Protein AF-A0A6J4X145-F1 (afdb_monomer)

Solvent-accessible surface area (backbone atoms only — not comparable to full-atom values): 12856 Å² total; per-residue (Å²): 110,82,74,84,89,76,76,63,52,72,91,63,87,56,79,81,61,55,95,67,50,43,76,52,66,43,73,45,78,55,91,96,42,35,30,58,80,44,67,55,96,59,78,40,53,57,88,53,49,62,60,58,50,51,52,46,51,57,55,48,75,81,31,100,66,63,49,73,65,55,53,59,79,38,44,67,59,57,50,47,52,53,49,56,52,47,53,64,71,68,49,76,82,80,74,54,48,100,86,66,43,71,72,71,90,47,72,71,63,58,40,57,73,33,68,44,74,44,99,86,68,49,75,42,48,44,64,64,55,67,73,62,67,78,76,77,84,84,86,84,82,91,79,92,82,90,83,90,84,88,86,83,89,88,87,78,90,82,88,83,85,88,83,88,84,85,87,80,90,80,91,74,92,77,83,87,84,85,83,85,88,85,85,83,135

pLDDT: mean 70.2, std 23.25, range [26.98, 97.56]

Foldseek 3Di:
DPDDDDDEDEDCPCVPPDPQWDWDFDWDDDPPHIYGPTTDPDTQHNVCVVLVVVVVVVLCVVPVDDDPVSCVVCVVVVVVSVVVSVCVVPDDDQDAPPVRHSDPVDVVVVQQPDWDQDPVRDTDRSVVVVVVVPPPPPDDDDDDDDDDDDDDDDDDDDDDDDDDDDDDDDDDDDDDPPPDDDDDD

Sequence (185 aa):
MRGTVCNVVENKGSENAQQGDILFGRVAQIDSLAMLIGCGTIRIPPKMKPEVIRFREWLLESYDSINSDTLYDYDLEIRQLYFDIYYILIRPPELRNTDGDPHFSSPEIFDMFRVYETEDGFLIPGSALDNLNDQWDEKDTQSVSSSQSAVPKPQRLSGNRAKKPSRDSRKKDVDDRQLKLFDDE

Structure (mmCIF, N/CA/C/O backbone):
data_AF-A0A6J4X145-F1
#
_entry.id   AF-A0A6J4X145-F1
#
loop_
_atom_site.group_PDB
_atom_site.id
_atom_site.type_symbol
_atom_site.label_atom_id
_atom_site.label_alt_id
_atom_site.label_comp_id
_atom_site.label_asym_id
_atom_site.label_entity_id
_atom_site.label_seq_id
_atom_site.pdbx_PDB_ins_code
_atom_site.Cartn_x
_atom_site.Cartn_y
_atom_site.Cartn_z
_atom_site.occupancy
_atom_site.B_iso_or_equiv
_atom_site.auth_seq_id
_atom_site.auth_comp_id
_atom_site.auth_asym_id
_atom_site.auth_atom_id
_atom_site.pdbx_PDB_model_num
ATOM 1 N N . MET A 1 1 ? -3.647 8.036 10.293 1.00 50.69 1 MET A N 1
ATOM 2 C CA . MET A 1 1 ? -3.673 6.687 10.878 1.00 50.69 1 MET A CA 1
ATOM 3 C C . MET A 1 1 ? -2.893 6.664 12.180 1.00 50.69 1 MET A C 1
ATOM 5 O O . MET A 1 1 ? -1.666 6.656 12.154 1.00 50.69 1 MET A O 1
ATOM 9 N N . ARG A 1 2 ? -3.580 6.670 13.324 1.00 57.38 2 ARG A N 1
ATOM 10 C CA . ARG A 1 2 ? -3.026 6.015 14.513 1.00 57.38 2 ARG A CA 1
ATOM 11 C C . ARG A 1 2 ? -3.510 4.573 14.426 1.00 57.38 2 ARG A C 1
ATOM 13 O O . ARG A 1 2 ? -4.662 4.302 14.726 1.00 57.38 2 ARG A O 1
ATOM 20 N N . GLY A 1 3 ? -2.679 3.704 13.856 1.00 71.50 3 GLY A N 1
ATOM 21 C CA . GLY A 1 3 ? -2.954 2.270 13.861 1.00 71.50 3 GLY A CA 1
ATOM 22 C C . GLY A 1 3 ? -2.757 1.705 15.265 1.00 71.50 3 GLY A C 1
ATOM 23 O O . GLY A 1 3 ? -2.045 2.294 16.082 1.00 71.50 3 GLY A O 1
ATOM 24 N N . THR A 1 4 ? -3.371 0.563 15.540 1.00 82.38 4 THR A N 1
ATOM 25 C CA . THR A 1 4 ? -3.109 -0.196 16.764 1.00 82.38 4 THR A CA 1
ATOM 26 C C . THR A 1 4 ? -1.858 -1.042 16.562 1.00 82.38 4 THR A C 1
ATOM 28 O O . THR A 1 4 ? -1.716 -1.710 15.539 1.00 82.38 4 THR A O 1
ATOM 31 N N . VAL A 1 5 ? -0.943 -1.028 17.532 1.00 87.50 5 VAL A N 1
ATOM 32 C CA . VAL A 1 5 ? 0.203 -1.945 17.531 1.00 87.50 5 VAL A CA 1
ATOM 33 C C . VAL A 1 5 ? -0.268 -3.279 18.097 1.00 87.50 5 VAL A C 1
ATOM 35 O O . VAL A 1 5 ? -0.739 -3.332 19.231 1.00 87.50 5 VAL A O 1
ATOM 38 N N . CYS A 1 6 ? -0.157 -4.348 17.314 1.00 88.00 6 CYS A N 1
ATOM 39 C CA . CYS A 1 6 ? -0.472 -5.701 17.762 1.00 88.00 6 CYS A CA 1
ATOM 40 C C . CYS A 1 6 ? 0.511 -6.713 17.165 1.00 88.00 6 CYS A C 1
ATOM 42 O O . CYS A 1 6 ? 1.063 -6.493 16.087 1.00 88.00 6 CYS A O 1
ATOM 44 N N . ASN A 1 7 ? 0.727 -7.814 17.885 1.00 89.69 7 ASN A N 1
ATOM 45 C CA . ASN A 1 7 ? 1.478 -8.957 17.379 1.00 89.69 7 ASN A CA 1
ATOM 46 C C . ASN A 1 7 ? 0.513 -9.879 16.651 1.00 89.69 7 ASN A C 1
ATOM 48 O O . ASN A 1 7 ? -0.485 -10.304 17.233 1.00 89.69 7 ASN A O 1
ATOM 52 N N . VAL A 1 8 ? 0.823 -10.178 15.396 1.00 88.44 8 VAL A N 1
ATOM 53 C CA . VAL A 1 8 ? -0.035 -10.978 14.532 1.00 88.44 8 VAL A CA 1
ATOM 54 C C . VAL A 1 8 ? 0.615 -12.334 14.301 1.00 88.44 8 VAL A C 1
ATOM 56 O O . VAL A 1 8 ? 1.793 -12.409 13.959 1.00 88.44 8 VAL A O 1
ATOM 59 N N . VAL A 1 9 ? -0.156 -13.400 14.497 1.00 86.69 9 VAL A N 1
ATOM 60 C CA . VAL A 1 9 ? 0.236 -14.758 14.127 1.00 86.69 9 VAL A CA 1
ATOM 61 C C . VAL A 1 9 ? -0.078 -14.969 12.653 1.00 86.69 9 VAL A C 1
ATOM 63 O O . VAL A 1 9 ? -1.172 -14.666 12.171 1.00 86.69 9 VAL A O 1
ATOM 66 N N . GLU A 1 10 ? 0.901 -15.495 11.937 1.00 82.94 10 GLU A N 1
ATOM 67 C CA . GLU A 1 10 ? 0.825 -15.779 10.513 1.00 82.94 10 GLU A CA 1
ATOM 68 C C . GLU A 1 10 ? 1.647 -17.056 10.236 1.00 82.94 10 GLU A C 1
ATOM 70 O O . GLU A 1 10 ? 2.452 -17.454 11.079 1.00 82.94 10 GLU A O 1
ATOM 75 N N . ASN A 1 11 ? 1.396 -17.748 9.121 1.00 76.88 11 ASN A N 1
ATOM 76 C CA . ASN A 1 11 ? 2.033 -19.042 8.834 1.00 76.88 11 ASN A CA 1
ATOM 77 C C . ASN A 1 11 ? 3.161 -18.943 7.793 1.00 76.88 11 ASN A C 1
ATOM 79 O O . ASN A 1 11 ? 4.252 -19.442 8.036 1.00 76.88 11 ASN A O 1
ATOM 83 N N . LYS A 1 12 ? 2.890 -18.337 6.628 1.00 76.62 12 LYS A N 1
ATOM 84 C CA . LYS A 1 12 ? 3.820 -18.311 5.477 1.00 76.62 12 LYS A CA 1
ATOM 85 C C . LYS A 1 12 ? 3.907 -16.977 4.732 1.00 76.62 12 LYS A C 1
ATOM 87 O O . LYS A 1 12 ? 4.815 -16.771 3.932 1.00 76.62 12 LYS A O 1
ATOM 92 N N . GLY A 1 13 ? 2.959 -16.072 4.938 1.00 67.12 13 GLY A N 1
ATOM 93 C CA . GLY A 1 13 ? 2.887 -14.772 4.272 1.00 67.12 13 GLY A CA 1
ATOM 94 C C . GLY A 1 13 ? 4.054 -13.832 4.596 1.00 67.12 13 GLY A C 1
ATOM 95 O O . GLY A 1 13 ? 4.307 -12.901 3.836 1.00 67.12 13 GLY A O 1
ATOM 96 N N . SER A 1 14 ? 4.796 -14.086 5.674 1.00 73.44 14 SER A N 1
ATOM 97 C CA . SER A 1 14 ? 5.967 -13.325 6.115 1.00 73.44 14 SER A CA 1
ATOM 98 C C . SER A 1 14 ? 7.299 -14.014 5.832 1.00 73.44 14 SER A C 1
ATOM 100 O O . SER A 1 14 ? 8.327 -13.373 6.025 1.00 73.44 14 SER A O 1
ATOM 102 N N . GLU A 1 15 ? 7.321 -15.247 5.297 1.00 82.25 15 GLU A N 1
ATOM 103 C CA . GLU A 1 15 ? 8.570 -15.979 4.989 1.00 82.25 15 GLU A CA 1
ATOM 104 C C . GLU A 1 15 ? 9.546 -15.141 4.149 1.00 82.25 15 GLU A C 1
ATOM 106 O O . GLU A 1 15 ? 10.761 -15.242 4.292 1.00 82.25 15 GLU A O 1
ATOM 111 N N . ASN A 1 16 ? 9.002 -14.283 3.284 1.00 83.69 16 ASN A N 1
ATOM 112 C CA . ASN A 1 16 ? 9.774 -13.406 2.417 1.00 83.69 16 ASN A CA 1
ATOM 113 C C . ASN A 1 16 ? 9.713 -11.924 2.838 1.00 83.69 16 ASN A C 1
ATOM 115 O O . ASN A 1 16 ? 10.327 -11.085 2.184 1.00 83.69 16 ASN A O 1
ATOM 119 N N . ALA A 1 17 ? 8.963 -11.555 3.877 1.00 87.31 17 ALA A N 1
ATOM 120 C CA . ALA A 1 17 ? 8.863 -10.163 4.310 1.00 87.31 17 ALA A CA 1
ATOM 121 C C . ALA A 1 17 ? 10.139 -9.734 5.046 1.00 87.31 17 ALA A C 1
ATOM 123 O O . ALA A 1 17 ? 10.641 -10.444 5.917 1.00 87.31 17 ALA A O 1
ATOM 124 N N . GLN A 1 18 ? 10.660 -8.558 4.709 1.00 90.50 18 GLN A N 1
ATOM 125 C CA . GLN A 1 18 ? 11.799 -7.965 5.399 1.00 90.50 18 GLN A CA 1
ATOM 126 C C . GLN A 1 18 ? 11.365 -6.832 6.320 1.00 90.50 18 GLN A C 1
ATOM 128 O O . GLN A 1 18 ? 10.279 -6.258 6.208 1.00 90.50 18 GLN A O 1
ATOM 133 N N . GLN A 1 19 ? 12.243 -6.486 7.259 1.00 90.56 19 GLN A N 1
ATOM 134 C CA . GLN A 1 19 ? 12.008 -5.350 8.133 1.00 90.56 19 GLN A CA 1
ATOM 135 C C . GLN A 1 19 ? 11.811 -4.071 7.306 1.00 90.56 19 GLN A C 1
ATOM 137 O O . GLN A 1 19 ? 12.662 -3.690 6.506 1.00 90.56 19 GLN A O 1
ATOM 142 N N . GLY A 1 20 ? 10.697 -3.383 7.555 1.00 91.12 20 GLY A N 1
ATOM 143 C CA . GLY A 1 20 ? 10.337 -2.144 6.868 1.00 91.12 20 GLY A CA 1
ATOM 144 C C . GLY A 1 20 ? 9.439 -2.335 5.646 1.00 91.12 20 GLY A C 1
ATOM 145 O O . GLY A 1 20 ? 8.903 -1.334 5.166 1.00 91.12 20 GLY A O 1
ATOM 146 N N . ASP A 1 21 ? 9.238 -3.571 5.182 1.00 92.94 21 ASP A N 1
ATOM 147 C CA . ASP A 1 21 ? 8.215 -3.863 4.182 1.00 92.94 21 ASP A CA 1
ATOM 148 C C . ASP A 1 21 ? 6.826 -3.515 4.727 1.00 92.94 21 ASP A C 1
ATOM 150 O O . ASP A 1 21 ? 6.530 -3.637 5.920 1.00 92.94 21 ASP A O 1
ATOM 154 N N . ILE A 1 22 ? 5.961 -3.077 3.821 1.00 93.25 22 ILE A N 1
ATOM 155 C CA . ILE A 1 22 ? 4.560 -2.790 4.090 1.00 93.25 22 ILE A CA 1
ATOM 156 C C . ILE A 1 22 ? 3.738 -3.915 3.459 1.00 93.25 22 ILE A C 1
ATOM 158 O O . ILE A 1 22 ? 3.929 -4.277 2.297 1.00 93.25 22 ILE A O 1
ATOM 162 N N . LEU A 1 23 ? 2.807 -4.464 4.233 1.00 92.25 23 LEU A N 1
ATOM 163 C CA . LEU A 1 23 ? 1.859 -5.467 3.765 1.00 92.25 23 LEU A CA 1
ATOM 164 C C . LEU A 1 23 ? 0.467 -4.848 3.712 1.00 92.25 23 LEU A C 1
ATOM 166 O O . LEU A 1 23 ? 0.028 -4.196 4.660 1.00 92.25 23 LEU A O 1
ATOM 170 N N . PHE A 1 24 ? -0.228 -5.070 2.603 1.00 92.69 24 PHE A N 1
ATOM 171 C CA . PHE A 1 24 ? -1.649 -4.780 2.495 1.00 92.69 24 PHE A CA 1
ATOM 172 C C . PHE A 1 24 ? -2.417 -6.054 2.830 1.00 92.69 24 PHE A C 1
ATOM 174 O O . PHE A 1 24 ? -2.184 -7.083 2.205 1.00 92.69 24 PHE A O 1
ATOM 181 N N . GLY A 1 25 ? -3.301 -6.031 3.822 1.00 90.94 25 GLY A N 1
ATOM 182 C CA . GLY A 1 25 ? -3.956 -7.253 4.271 1.00 90.94 2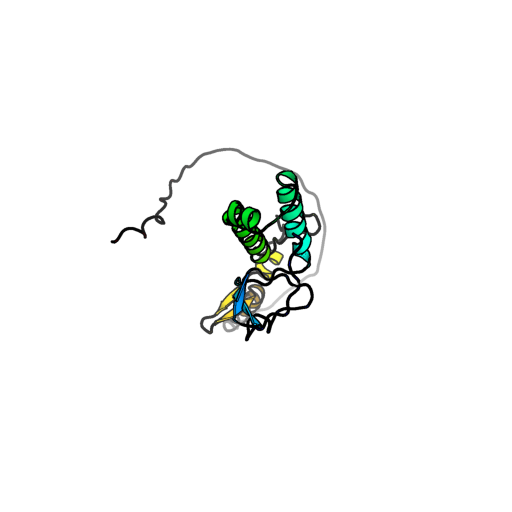5 GLY A CA 1
ATOM 183 C C . GLY A 1 25 ? -4.991 -7.029 5.359 1.00 90.94 25 GLY A C 1
ATOM 184 O O . GLY A 1 25 ? -5.196 -5.914 5.836 1.00 90.94 25 GLY A O 1
ATOM 185 N N . ARG A 1 26 ? -5.647 -8.121 5.753 1.00 89.56 26 ARG A N 1
ATOM 186 C CA . ARG A 1 26 ? -6.683 -8.143 6.781 1.00 89.56 26 ARG A CA 1
ATOM 187 C C . ARG A 1 26 ? -6.177 -8.854 8.025 1.00 89.56 26 ARG A C 1
ATOM 189 O O . ARG A 1 26 ? -5.920 -10.057 7.998 1.00 89.56 26 ARG A O 1
ATOM 196 N N . VAL A 1 27 ? -6.125 -8.109 9.122 1.00 90.25 27 VAL A N 1
ATOM 197 C CA . VAL A 1 27 ? -5.915 -8.650 10.466 1.00 90.25 27 VAL A CA 1
ATOM 198 C C . VAL A 1 27 ? -7.276 -8.865 11.121 1.00 90.25 27 VAL A C 1
ATOM 200 O O . VAL A 1 27 ? -8.144 -7.995 11.050 1.00 90.25 27 VAL A O 1
ATOM 203 N N . ALA A 1 28 ? -7.476 -10.019 11.747 1.00 90.25 28 ALA A N 1
ATOM 204 C CA . ALA A 1 28 ? -8.655 -10.303 12.553 1.00 90.25 28 ALA A CA 1
ATOM 205 C C . ALA A 1 28 ? -8.245 -10.786 13.942 1.00 90.25 28 ALA A C 1
ATOM 207 O O . ALA A 1 28 ? -7.241 -11.478 14.095 1.00 90.25 28 ALA A O 1
ATOM 208 N N . GLN A 1 29 ? -9.046 -10.435 14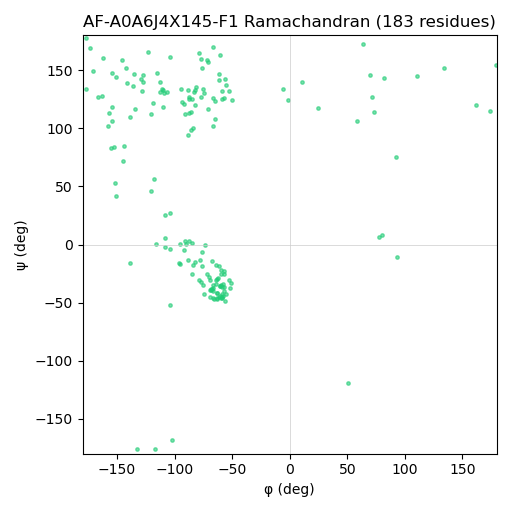.940 1.00 90.06 29 GLN A N 1
ATOM 209 C CA . GLN A 1 29 ? -8.878 -10.909 16.306 1.00 90.06 29 GLN A CA 1
ATOM 210 C C . GLN A 1 29 ? -9.716 -12.180 16.497 1.00 90.06 29 GLN A C 1
ATOM 212 O O . GLN A 1 29 ? -10.931 -12.143 16.303 1.00 90.06 29 GLN A O 1
ATOM 217 N N . ILE A 1 30 ? -9.074 -13.289 16.863 1.00 88.62 30 ILE A N 1
ATOM 218 C CA . ILE A 1 30 ? -9.713 -14.559 17.224 1.00 88.62 30 ILE A CA 1
ATOM 219 C C . ILE A 1 30 ? -9.284 -14.875 18.658 1.00 88.62 30 ILE A C 1
ATOM 221 O O . ILE A 1 30 ? -8.103 -15.097 18.927 1.00 88.62 30 ILE A O 1
ATOM 225 N N . ASP A 1 31 ? -10.237 -14.833 19.588 1.00 88.62 31 ASP A N 1
ATOM 226 C CA . ASP A 1 31 ? -9.985 -14.897 21.030 1.00 88.62 31 ASP A CA 1
ATOM 227 C C . ASP A 1 31 ? -8.913 -13.874 21.472 1.00 88.62 31 ASP A C 1
ATOM 229 O O . ASP A 1 31 ? -9.062 -12.661 21.291 1.00 88.62 31 ASP A O 1
ATOM 233 N N . SER A 1 32 ? -7.803 -14.347 22.040 1.00 86.31 32 SER A N 1
ATOM 234 C CA . SER A 1 32 ? -6.675 -13.527 22.489 1.00 86.31 32 SER A CA 1
ATOM 235 C C . SER A 1 32 ? -5.598 -13.303 21.419 1.00 86.31 32 SER A C 1
ATOM 237 O O . SER A 1 32 ? -4.615 -12.613 21.692 1.00 86.31 32 SER A O 1
ATOM 239 N N . LEU A 1 33 ? -5.767 -13.836 20.204 1.00 89.38 33 LEU A N 1
ATOM 240 C CA . LEU A 1 33 ? -4.769 -13.798 19.134 1.00 89.38 33 LEU A CA 1
ATOM 241 C C . LEU A 1 33 ? -5.216 -12.892 17.980 1.00 89.38 33 LEU A C 1
ATOM 243 O O . LEU A 1 33 ? -6.335 -13.000 17.485 1.00 89.38 33 LEU A O 1
ATOM 247 N N . ALA A 1 34 ? -4.318 -12.030 17.504 1.00 91.25 34 ALA A N 1
ATOM 248 C CA . ALA A 1 34 ? -4.494 -11.361 16.219 1.00 91.25 34 ALA A CA 1
ATOM 249 C C . ALA A 1 34 ? -3.892 -12.243 15.119 1.00 91.25 34 ALA A C 1
ATOM 251 O O . ALA A 1 34 ? -2.774 -12.736 15.262 1.00 91.25 34 ALA A O 1
ATOM 252 N N . MET A 1 35 ? -4.612 -12.443 14.020 1.00 91.00 35 MET A N 1
ATOM 253 C CA . MET A 1 35 ? -4.193 -13.277 12.893 1.00 91.00 35 MET A CA 1
ATOM 254 C C . MET A 1 35 ? -4.283 -12.513 11.574 1.00 91.00 35 MET A C 1
ATOM 256 O O . MET A 1 35 ? -5.255 -11.795 11.334 1.00 91.00 35 MET A O 1
ATOM 260 N N . LEU A 1 36 ? -3.292 -12.696 10.697 1.00 89.62 36 LEU A N 1
ATOM 261 C CA . LEU A 1 36 ? -3.326 -12.180 9.327 1.00 89.62 36 LEU A CA 1
ATOM 262 C C . LEU A 1 36 ? -4.088 -13.190 8.463 1.00 89.62 36 LEU A C 1
ATOM 264 O O . LEU A 1 36 ? -3.543 -14.222 8.083 1.00 89.62 36 LEU A O 1
ATOM 268 N N . ILE A 1 37 ? -5.365 -12.919 8.188 1.00 88.19 37 ILE A N 1
ATOM 269 C CA . ILE A 1 37 ? -6.251 -13.855 7.469 1.00 88.19 37 ILE A CA 1
ATOM 270 C C . ILE A 1 37 ? -6.106 -13.715 5.949 1.00 88.19 37 ILE A C 1
ATOM 272 O O . ILE A 1 37 ? -6.360 -14.657 5.203 1.00 88.19 37 ILE A O 1
ATOM 276 N N . GLY A 1 38 ? -5.687 -12.544 5.474 1.00 86.31 38 GLY A N 1
ATOM 277 C CA . GLY A 1 38 ? -5.457 -12.303 4.056 1.00 86.31 38 GLY A CA 1
ATOM 278 C C . GLY A 1 38 ? -4.381 -11.255 3.847 1.00 86.31 38 GLY A C 1
ATOM 279 O O . GLY A 1 38 ? -4.298 -10.291 4.605 1.00 86.31 38 GLY A O 1
ATOM 280 N N . CYS A 1 39 ? -3.575 -11.441 2.809 1.00 88.88 39 CYS A N 1
ATOM 281 C CA . CYS A 1 39 ? -2.522 -10.522 2.405 1.00 88.88 39 CYS A CA 1
ATOM 282 C C . CYS A 1 39 ? -2.573 -10.340 0.886 1.00 88.88 39 CYS A C 1
ATOM 284 O O . CYS A 1 39 ? -2.917 -11.268 0.153 1.00 88.88 39 CYS A O 1
ATOM 286 N N . GLY A 1 40 ? -2.237 -9.140 0.427 1.00 88.19 40 GLY A N 1
ATOM 287 C CA . GLY A 1 40 ? -1.997 -8.840 -0.973 1.00 88.19 40 GLY A CA 1
ATOM 288 C C . GLY A 1 40 ? -0.837 -9.667 -1.523 1.00 88.19 40 GLY A C 1
ATOM 289 O O . GLY A 1 40 ? -0.028 -10.228 -0.783 1.00 88.19 40 GLY A O 1
ATOM 290 N N . THR A 1 41 ? -0.769 -9.736 -2.847 1.00 88.69 41 THR A N 1
ATOM 291 C CA . THR A 1 41 ? 0.182 -10.580 -3.582 1.00 88.69 41 THR A CA 1
ATOM 292 C C . THR A 1 41 ? 1.600 -10.021 -3.596 1.00 88.69 41 THR A C 1
ATOM 294 O O . THR A 1 41 ? 2.546 -10.760 -3.862 1.00 88.69 41 THR A O 1
ATOM 297 N N . ILE A 1 42 ? 1.762 -8.726 -3.314 1.00 91.62 42 ILE A N 1
ATOM 298 C CA . ILE A 1 42 ? 3.058 -8.054 -3.302 1.00 91.62 42 ILE A CA 1
ATOM 299 C C . ILE A 1 42 ? 3.440 -7.564 -1.910 1.00 91.62 42 ILE A C 1
ATOM 301 O O . ILE A 1 42 ? 2.607 -7.121 -1.120 1.00 91.62 42 ILE A O 1
ATOM 305 N N . ARG A 1 43 ? 4.747 -7.579 -1.652 1.00 92.12 43 ARG A N 1
ATOM 306 C CA . ARG A 1 43 ? 5.368 -6.835 -0.556 1.00 92.12 43 ARG A CA 1
ATOM 307 C C . ARG A 1 43 ? 5.635 -5.422 -1.054 1.00 92.12 43 ARG A C 1
ATOM 309 O O . ARG A 1 43 ? 6.281 -5.251 -2.088 1.00 92.12 43 ARG A O 1
ATOM 316 N N . ILE A 1 44 ? 5.136 -4.417 -0.344 1.00 94.75 44 ILE A N 1
ATOM 317 C CA . ILE A 1 44 ? 5.371 -3.019 -0.696 1.00 94.75 44 ILE A CA 1
ATOM 318 C C . ILE A 1 44 ? 6.707 -2.607 -0.060 1.00 94.75 44 ILE A C 1
ATOM 320 O O . ILE A 1 44 ? 6.803 -2.564 1.168 1.00 94.75 44 ILE A O 1
ATOM 324 N N . PRO A 1 45 ? 7.749 -2.305 -0.853 1.00 94.88 45 PRO A N 1
ATOM 325 C CA . PRO A 1 45 ? 9.069 -2.029 -0.307 1.00 94.88 45 PRO A CA 1
ATOM 326 C C . PRO A 1 45 ? 9.092 -0.680 0.431 1.00 94.88 45 PRO A C 1
ATOM 328 O O . PRO A 1 45 ? 8.328 0.228 0.077 1.00 94.88 45 PRO A O 1
ATOM 331 N N . PRO A 1 46 ? 10.035 -0.469 1.372 1.00 95.50 46 PRO A N 1
ATOM 332 C CA . PRO A 1 46 ? 10.126 0.757 2.168 1.00 95.50 46 PRO A CA 1
ATOM 333 C C . PRO A 1 46 ? 10.164 2.050 1.339 1.00 95.50 46 PRO A C 1
ATOM 335 O O . PRO A 1 46 ? 9.654 3.082 1.777 1.00 95.50 46 PRO A O 1
ATOM 338 N N . LYS A 1 47 ? 10.719 2.000 0.116 1.00 95.00 47 LYS A N 1
ATOM 339 C CA . LYS A 1 47 ? 10.771 3.139 -0.819 1.00 95.00 47 LYS A CA 1
ATOM 340 C C . LYS A 1 47 ? 9.393 3.688 -1.213 1.00 95.00 47 LYS A C 1
ATOM 342 O O . LYS A 1 47 ? 9.312 4.840 -1.613 1.00 95.00 47 LYS A O 1
ATOM 347 N N . MET A 1 48 ? 8.330 2.887 -1.090 1.00 96.50 48 MET A N 1
ATOM 348 C CA . MET A 1 48 ? 6.951 3.278 -1.414 1.00 96.50 48 MET A CA 1
ATOM 349 C C . MET A 1 48 ? 6.188 3.848 -0.212 1.00 96.50 48 MET A C 1
ATOM 351 O O . MET A 1 48 ? 5.069 4.331 -0.361 1.00 96.50 48 MET A O 1
ATOM 355 N N . LYS A 1 49 ? 6.788 3.850 0.986 1.00 94.69 49 LYS A N 1
ATOM 356 C CA . LYS A 1 49 ? 6.201 4.464 2.184 1.00 94.69 49 LYS A CA 1
ATOM 357 C C . LYS A 1 49 ? 5.752 5.925 1.981 1.00 94.69 49 LYS A C 1
ATOM 359 O O . LYS A 1 49 ? 4.707 6.267 2.534 1.00 94.69 49 LYS A O 1
ATOM 364 N N . PRO A 1 50 ? 6.465 6.786 1.218 1.00 96.00 50 PRO A N 1
ATOM 365 C CA . PRO A 1 50 ? 6.006 8.147 0.950 1.00 96.00 50 PRO A CA 1
ATOM 366 C C . PRO A 1 50 ? 4.619 8.220 0.303 1.00 96.00 50 PRO A C 1
ATOM 368 O O . PRO A 1 50 ? 3.846 9.091 0.680 1.00 96.00 50 PRO A O 1
ATOM 371 N N . GLU A 1 51 ? 4.262 7.290 -0.587 1.00 96.00 51 GLU A N 1
ATOM 372 C CA . GLU A 1 51 ? 2.937 7.282 -1.231 1.00 96.00 51 GLU A CA 1
ATOM 373 C C . GLU A 1 51 ? 1.820 6.992 -0.218 1.00 96.00 51 GLU A C 1
ATOM 375 O O . GLU A 1 51 ? 0.794 7.666 -0.197 1.00 96.00 51 GLU A O 1
ATOM 380 N N . VAL A 1 52 ? 2.059 6.069 0.719 1.00 94.62 52 VAL A N 1
ATOM 381 C CA . VAL A 1 52 ? 1.120 5.782 1.819 1.00 94.62 52 VAL A CA 1
ATOM 382 C C . VAL A 1 52 ? 1.001 6.969 2.783 1.00 94.62 52 VAL A C 1
ATOM 384 O O . VAL A 1 52 ? -0.082 7.252 3.297 1.00 94.62 52 VAL A O 1
ATOM 387 N N . ILE A 1 53 ? 2.105 7.678 3.043 1.00 94.38 53 ILE A N 1
ATOM 388 C CA . ILE A 1 53 ? 2.097 8.885 3.882 1.00 94.38 53 ILE A CA 1
ATOM 389 C C . ILE A 1 53 ? 1.293 9.998 3.208 1.00 94.38 53 ILE A C 1
ATOM 391 O O . ILE A 1 53 ? 0.431 10.572 3.866 1.00 94.38 53 ILE A O 1
ATOM 395 N N . ARG A 1 54 ? 1.510 10.249 1.913 1.00 95.56 54 ARG A N 1
ATOM 396 C CA . ARG A 1 54 ? 0.751 11.244 1.142 1.00 95.56 54 ARG A CA 1
ATOM 397 C C . ARG A 1 54 ? -0.738 10.937 1.133 1.00 95.56 54 ARG A C 1
ATOM 399 O O . ARG A 1 54 ? -1.542 11.819 1.401 1.00 95.56 54 ARG A O 1
ATOM 406 N N . PHE A 1 55 ? -1.105 9.676 0.910 1.00 94.50 55 PHE A N 1
ATOM 407 C CA . PHE A 1 55 ? -2.501 9.252 0.980 1.00 94.50 55 PHE A CA 1
ATOM 408 C C . PHE A 1 55 ? -3.114 9.518 2.362 1.00 94.50 55 PHE A C 1
ATOM 410 O O . PHE A 1 55 ? -4.229 10.021 2.484 1.00 94.50 55 PHE A O 1
ATOM 417 N N . ARG A 1 56 ? -2.362 9.231 3.430 1.00 92.50 56 ARG A N 1
ATOM 418 C CA . ARG A 1 56 ? -2.790 9.536 4.798 1.00 92.50 56 ARG A CA 1
ATOM 419 C C . ARG A 1 56 ? -2.955 11.042 5.027 1.00 92.50 56 ARG A C 1
ATOM 421 O O . ARG A 1 56 ? -3.866 11.418 5.757 1.00 92.50 56 ARG A O 1
ATOM 428 N N . GLU A 1 57 ? -2.048 11.867 4.517 1.00 93.50 57 GLU A N 1
ATOM 429 C CA . GLU A 1 57 ? -2.127 13.329 4.627 1.00 93.50 57 GLU A CA 1
ATOM 430 C C . GLU A 1 57 ? -3.365 13.853 3.904 1.00 93.50 57 GLU A C 1
ATOM 432 O O . GLU A 1 57 ? -4.151 14.565 4.517 1.00 93.50 57 GLU A O 1
ATOM 437 N N . TRP A 1 58 ? -3.608 13.388 2.679 1.00 93.44 58 TRP A N 1
ATOM 438 C CA . TRP A 1 58 ? -4.802 13.713 1.902 1.00 93.44 58 TRP A CA 1
ATOM 439 C C . TRP A 1 58 ? -6.108 13.336 2.621 1.00 93.44 58 TRP A C 1
ATOM 441 O O . TRP A 1 58 ? -7.023 14.150 2.715 1.00 93.44 58 TRP A O 1
ATOM 451 N N . LEU A 1 59 ? -6.184 12.147 3.233 1.00 91.69 59 LEU A N 1
ATOM 452 C CA . LEU A 1 59 ? -7.341 11.772 4.060 1.00 91.69 59 LEU A CA 1
ATOM 453 C C . LEU A 1 59 ? -7.559 12.734 5.242 1.00 91.69 59 LEU A C 1
ATOM 455 O O . LEU A 1 59 ? -8.697 12.988 5.630 1.00 91.69 59 LEU A O 1
ATOM 459 N N . LEU A 1 60 ? -6.483 13.268 5.825 1.00 91.50 60 LEU A N 1
ATOM 460 C CA . LEU A 1 60 ? -6.557 14.211 6.945 1.00 91.50 60 LEU A CA 1
ATOM 461 C C . LEU A 1 60 ? -6.912 15.642 6.514 1.00 91.50 60 LEU A C 1
ATOM 463 O O . LEU A 1 60 ? -7.262 16.449 7.367 1.00 91.50 60 LEU A O 1
ATOM 467 N N . GLU A 1 61 ? -6.858 15.974 5.222 1.00 91.62 61 GLU A N 1
ATOM 468 C CA . GLU A 1 61 ? -7.363 17.263 4.723 1.00 91.62 61 GLU A CA 1
ATOM 469 C C . GLU A 1 61 ? -8.891 17.336 4.810 1.00 91.62 61 GLU A C 1
ATOM 471 O O . GLU A 1 61 ? -9.452 18.411 5.014 1.00 91.62 61 GLU A O 1
ATOM 476 N N . SER A 1 62 ? -9.559 16.186 4.678 1.00 86.38 62 SER A N 1
ATOM 477 C CA . SER A 1 62 ? -11.022 16.081 4.720 1.00 86.38 62 SER A CA 1
ATOM 478 C C . SER A 1 62 ? -11.565 15.694 6.104 1.00 86.38 62 SER A C 1
ATOM 480 O O . SER A 1 62 ? -12.756 15.867 6.354 1.00 86.38 62 SER A O 1
ATOM 482 N N . TYR A 1 63 ? -10.715 15.188 7.010 1.00 83.88 63 TYR A N 1
ATOM 483 C CA . TYR A 1 63 ? -11.121 14.679 8.326 1.00 83.88 63 TYR A CA 1
ATOM 484 C C . TYR A 1 63 ? -10.128 15.039 9.432 1.00 83.88 63 TYR A C 1
ATOM 486 O O . TYR A 1 63 ? -8.924 14.832 9.301 1.00 83.88 63 TYR A O 1
ATOM 494 N N . ASP A 1 64 ? -10.651 15.415 10.602 1.00 83.00 64 ASP A N 1
ATOM 495 C CA . ASP A 1 64 ? -9.839 15.692 11.797 1.00 83.00 64 ASP A CA 1
ATOM 496 C C . ASP A 1 64 ? -9.059 14.458 12.293 1.00 83.00 64 ASP A C 1
ATOM 498 O O . ASP A 1 64 ? -7.995 14.567 12.911 1.00 83.00 64 ASP A O 1
ATOM 502 N N . SER A 1 65 ? -9.586 13.252 12.050 1.00 87.56 65 SER A N 1
ATOM 503 C CA . SER A 1 65 ? -8.923 11.999 12.408 1.00 87.56 65 SER A CA 1
ATOM 504 C C . SER A 1 65 ? -9.362 10.839 11.517 1.00 87.56 65 SER A C 1
ATOM 506 O O . SER A 1 65 ? -10.511 10.768 11.102 1.00 87.56 65 SER A O 1
ATOM 508 N N . ILE A 1 66 ? -8.444 9.902 11.262 1.00 89.25 66 ILE A N 1
ATOM 509 C CA . ILE A 1 66 ? -8.727 8.669 10.512 1.00 89.25 66 ILE A CA 1
ATOM 510 C C . ILE A 1 66 ? -9.149 7.585 11.505 1.00 89.25 66 ILE A C 1
ATOM 512 O O . ILE A 1 66 ? -8.309 7.132 12.293 1.00 89.25 66 ILE A O 1
ATOM 516 N N . ASN A 1 67 ? -10.414 7.175 11.443 1.00 89.62 67 ASN A N 1
ATOM 517 C CA . ASN A 1 67 ? -10.995 6.086 12.231 1.00 89.62 67 ASN A CA 1
ATOM 518 C C . ASN A 1 67 ? -11.482 4.943 11.314 1.00 89.62 67 ASN A C 1
ATOM 520 O O . ASN A 1 67 ? -11.257 4.976 10.105 1.00 89.62 67 ASN A O 1
ATOM 524 N N . SER A 1 68 ? -12.108 3.910 11.885 1.00 87.69 68 SER A N 1
ATOM 525 C CA . SER A 1 68 ? -12.608 2.763 11.114 1.00 87.69 68 SER A CA 1
ATOM 526 C C . SER A 1 68 ? -13.660 3.146 10.073 1.00 87.69 68 SER A C 1
ATOM 528 O O . SER A 1 68 ? -13.650 2.565 8.994 1.00 87.69 68 SER A O 1
ATOM 530 N N . ASP A 1 69 ? -14.519 4.121 10.375 1.00 89.69 69 ASP A N 1
ATOM 531 C CA . ASP A 1 69 ? -15.574 4.577 9.466 1.00 89.69 69 ASP A CA 1
ATOM 532 C C . ASP A 1 69 ? -14.954 5.307 8.271 1.00 89.69 69 ASP A C 1
ATOM 534 O O . ASP A 1 69 ? -15.232 4.955 7.133 1.00 89.69 69 ASP A O 1
ATOM 538 N N . THR A 1 70 ? -13.980 6.195 8.509 1.00 90.44 70 THR A N 1
ATOM 539 C CA . THR A 1 70 ? -13.195 6.828 7.437 1.00 90.44 70 THR A CA 1
ATOM 540 C C . THR A 1 70 ? -12.502 5.788 6.555 1.00 90.44 70 THR A C 1
ATOM 542 O O . THR A 1 70 ? -12.435 5.943 5.346 1.00 90.44 70 THR A O 1
ATOM 545 N N . LEU A 1 71 ? -11.957 4.712 7.130 1.00 90.00 71 LEU A N 1
ATOM 546 C CA . LEU A 1 71 ? -11.325 3.660 6.324 1.00 90.00 71 LEU A CA 1
ATOM 547 C C . LEU A 1 71 ? -12.338 2.842 5.512 1.00 90.00 71 LEU A C 1
ATOM 549 O O . LEU A 1 71 ? -11.966 2.313 4.469 1.00 90.00 71 LEU A O 1
ATOM 553 N N . TYR A 1 72 ? -13.578 2.723 5.990 1.00 91.50 72 TYR A N 1
ATOM 554 C CA . TYR A 1 72 ? -14.673 2.086 5.260 1.00 91.50 72 TYR A CA 1
ATOM 555 C C . TYR A 1 72 ? -15.188 2.969 4.124 1.00 91.50 72 TYR A C 1
ATOM 557 O O . TYR A 1 72 ? -15.399 2.465 3.026 1.00 91.50 72 TYR A O 1
ATOM 565 N N . A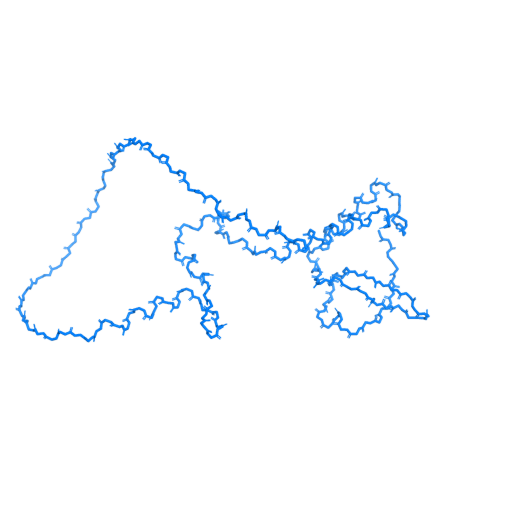SP A 1 73 ? -15.345 4.269 4.372 1.00 93.06 73 ASP A N 1
ATOM 566 C CA . ASP A 1 73 ? -15.808 5.237 3.375 1.00 93.06 73 ASP A CA 1
ATOM 567 C C . ASP A 1 73 ? -14.828 5.362 2.197 1.00 93.06 73 ASP A C 1
ATOM 569 O O . ASP A 1 73 ? -15.250 5.621 1.074 1.00 93.06 73 ASP A O 1
ATOM 573 N N . TYR A 1 74 ? -13.533 5.138 2.453 1.00 93.19 74 TYR A N 1
ATOM 574 C CA . TYR A 1 74 ? -12.449 5.227 1.469 1.00 93.19 74 TYR A CA 1
ATOM 575 C C . TYR A 1 74 ? -11.864 3.860 1.072 1.00 93.19 74 TYR A C 1
ATOM 577 O O . TYR A 1 74 ? -10.688 3.753 0.698 1.00 93.19 74 TYR A O 1
ATOM 585 N N . ASP A 1 75 ? -12.634 2.774 1.197 1.00 94.12 75 ASP A N 1
ATOM 586 C CA . ASP A 1 75 ? -12.133 1.425 0.906 1.00 94.12 75 ASP A CA 1
ATOM 587 C C . ASP A 1 75 ? -11.669 1.278 -0.558 1.00 94.12 75 ASP A C 1
ATOM 589 O O . ASP A 1 75 ? -10.682 0.586 -0.839 1.00 94.12 75 ASP A O 1
ATOM 593 N N . LEU A 1 76 ? -12.358 1.951 -1.486 1.00 96.4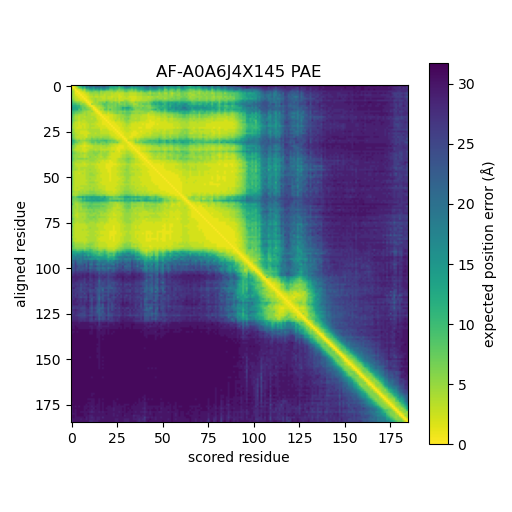4 76 LEU A N 1
ATOM 594 C CA . LEU A 1 76 ? -12.043 1.979 -2.910 1.00 96.44 76 LEU A CA 1
ATOM 595 C C . LEU A 1 76 ? -10.712 2.688 -3.165 1.00 96.44 76 LEU A C 1
ATOM 597 O O . LEU A 1 76 ? -9.871 2.147 -3.878 1.00 96.44 76 LEU A O 1
ATOM 601 N N . GLU A 1 77 ? -10.482 3.845 -2.554 1.00 96.31 77 GLU A N 1
ATOM 602 C CA . GLU A 1 77 ? -9.269 4.645 -2.715 1.00 96.31 77 GLU A CA 1
ATOM 603 C C . GLU A 1 77 ? -8.057 3.956 -2.087 1.00 96.31 77 GLU A C 1
ATOM 605 O O . GLU A 1 77 ? -6.972 3.944 -2.669 1.00 96.31 77 GLU A O 1
ATOM 610 N N . ILE A 1 78 ? -8.239 3.310 -0.932 1.00 95.12 78 ILE A N 1
ATOM 611 C CA . ILE A 1 78 ? -7.200 2.479 -0.311 1.00 95.12 78 ILE A CA 1
ATOM 612 C C . ILE A 1 78 ? -6.814 1.328 -1.249 1.00 95.12 78 ILE A C 1
ATOM 614 O O . ILE A 1 78 ? -5.630 1.027 -1.432 1.00 95.12 78 ILE A O 1
ATOM 618 N N . ARG A 1 79 ? -7.809 0.675 -1.860 1.00 95.88 79 ARG A N 1
ATOM 619 C CA . ARG A 1 79 ? -7.586 -0.409 -2.823 1.00 95.88 79 ARG A CA 1
ATOM 620 C C . ARG A 1 79 ? -6.930 0.109 -4.106 1.00 95.88 79 ARG A C 1
ATOM 622 O O . ARG A 1 79 ? -6.044 -0.559 -4.636 1.00 95.88 79 ARG A O 1
ATOM 629 N N . GLN A 1 80 ? -7.309 1.296 -4.569 1.00 97.56 80 GLN A N 1
ATOM 630 C CA . GLN A 1 80 ? -6.692 1.948 -5.720 1.00 97.56 80 GLN A CA 1
ATOM 631 C C . GLN A 1 80 ? -5.217 2.258 -5.452 1.00 97.56 80 GLN A C 1
ATOM 633 O O . GLN A 1 80 ? -4.377 1.881 -6.260 1.00 97.56 80 GLN A O 1
ATOM 638 N N . LEU A 1 81 ? -4.877 2.813 -4.282 1.00 96.81 81 LEU A N 1
ATOM 639 C CA . LEU A 1 81 ? -3.488 3.049 -3.877 1.00 96.81 81 LEU A CA 1
ATOM 640 C C . LEU A 1 81 ? -2.655 1.760 -3.918 1.00 96.81 81 LEU A C 1
ATOM 642 O O . LEU A 1 81 ? -1.515 1.766 -4.386 1.00 96.81 81 LEU A O 1
ATOM 646 N N . TYR A 1 82 ? -3.211 0.644 -3.437 1.00 96.50 82 TYR A N 1
ATOM 647 C CA . TYR A 1 82 ? -2.545 -0.655 -3.532 1.00 96.50 82 TYR A CA 1
ATOM 648 C C . TYR A 1 82 ? -2.255 -1.037 -4.991 1.00 96.50 82 TYR A C 1
ATOM 650 O O . TYR A 1 82 ? -1.136 -1.451 -5.299 1.00 96.50 82 TYR A O 1
ATOM 658 N N . PHE A 1 83 ? -3.229 -0.877 -5.891 1.00 96.50 83 PHE A N 1
ATOM 659 C CA . PHE A 1 83 ? -3.043 -1.187 -7.308 1.00 96.50 83 PHE A CA 1
ATOM 660 C C . PHE A 1 83 ? -2.070 -0.234 -8.003 1.00 96.50 83 PHE A C 1
ATOM 662 O O . PHE A 1 83 ? -1.240 -0.691 -8.784 1.00 96.50 83 PHE A O 1
ATOM 669 N N . ASP A 1 84 ? -2.091 1.055 -7.678 1.00 96.56 84 ASP A N 1
ATOM 670 C CA . ASP A 1 84 ? -1.140 2.028 -8.217 1.00 96.56 84 ASP A CA 1
ATOM 671 C C . ASP A 1 84 ? 0.297 1.639 -7.847 1.00 96.56 84 ASP A C 1
ATOM 673 O O . ASP A 1 84 ? 1.179 1.568 -8.708 1.00 96.56 84 ASP A O 1
ATOM 677 N N . ILE A 1 85 ? 0.524 1.282 -6.578 1.00 96.44 85 ILE A N 1
ATOM 678 C CA . ILE A 1 85 ? 1.814 0.767 -6.108 1.00 96.44 85 ILE A CA 1
ATOM 679 C C . ILE A 1 85 ? 2.169 -0.542 -6.823 1.00 96.44 85 ILE A C 1
ATOM 6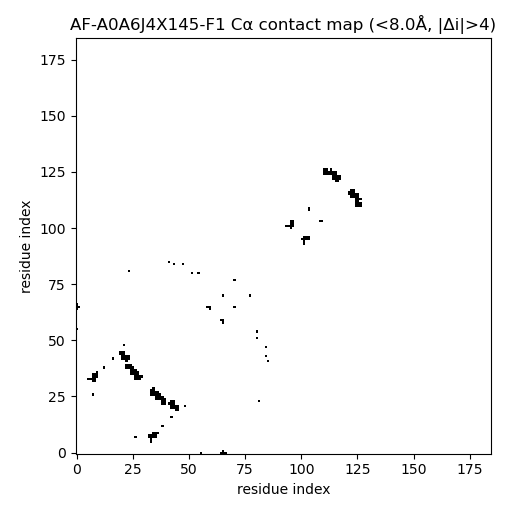81 O O . ILE A 1 85 ? 3.305 -0.704 -7.272 1.00 96.44 85 ILE A O 1
ATOM 685 N N . TYR A 1 86 ? 1.218 -1.468 -6.958 1.00 95.44 86 TYR A N 1
ATOM 686 C CA . TYR A 1 86 ? 1.419 -2.731 -7.667 1.00 95.44 86 TYR A CA 1
ATOM 687 C C . TYR A 1 86 ? 1.897 -2.510 -9.104 1.00 95.44 86 TYR A C 1
ATOM 689 O O . TYR A 1 86 ? 2.915 -3.076 -9.509 1.00 95.44 86 TYR A O 1
ATOM 697 N N . TYR A 1 87 ? 1.226 -1.633 -9.849 1.00 94.62 87 TYR A N 1
ATOM 698 C CA . TYR A 1 87 ? 1.584 -1.334 -11.230 1.00 94.62 87 TYR A CA 1
ATOM 699 C C . TYR A 1 87 ? 2.936 -0.639 -11.351 1.00 94.62 87 TYR A C 1
ATOM 701 O O . TYR A 1 87 ? 3.669 -0.917 -12.295 1.00 94.62 87 TYR A O 1
ATOM 709 N N . ILE A 1 88 ? 3.306 0.222 -10.401 1.00 93.06 88 ILE A N 1
ATOM 710 C CA . ILE A 1 88 ? 4.644 0.828 -10.360 1.00 93.06 88 ILE A CA 1
ATOM 711 C C . ILE A 1 88 ? 5.723 -0.243 -10.162 1.00 93.06 88 ILE A C 1
ATOM 713 O O . ILE A 1 88 ? 6.774 -0.175 -10.793 1.00 93.06 88 ILE A O 1
ATOM 717 N N . LEU A 1 89 ? 5.481 -1.222 -9.287 1.00 92.00 89 LEU A N 1
ATOM 718 C CA . LEU A 1 89 ? 6.476 -2.237 -8.935 1.00 92.00 89 LEU A CA 1
ATOM 719 C C . LEU A 1 89 ? 6.643 -3.322 -9.998 1.00 92.00 89 LEU A C 1
ATOM 721 O O . LEU A 1 89 ? 7.745 -3.847 -10.139 1.00 92.00 89 LEU A O 1
ATOM 725 N N . ILE A 1 90 ? 5.578 -3.663 -10.723 1.00 91.06 90 ILE A N 1
ATOM 726 C CA . ILE A 1 90 ? 5.631 -4.672 -11.788 1.00 91.06 90 ILE A CA 1
ATOM 727 C C . ILE A 1 90 ? 5.999 -4.079 -13.153 1.00 91.06 90 ILE A C 1
ATOM 729 O O . ILE A 1 90 ? 6.317 -4.825 -14.077 1.00 91.06 90 ILE A O 1
ATOM 733 N N . ARG A 1 91 ? 5.961 -2.746 -13.300 1.00 87.50 91 ARG A N 1
ATOM 734 C CA . ARG A 1 91 ? 6.349 -2.084 -14.546 1.00 87.50 91 ARG A CA 1
ATOM 735 C C . ARG A 1 91 ? 7.803 -2.442 -14.883 1.00 87.50 91 ARG A C 1
ATOM 737 O O . ARG A 1 91 ? 8.684 -2.191 -14.056 1.00 87.50 91 ARG A O 1
ATOM 744 N N . PRO A 1 92 ? 8.074 -2.975 -16.088 1.00 81.25 92 PRO A N 1
ATOM 745 C CA . PRO A 1 92 ? 9.438 -3.199 -16.540 1.00 81.25 92 PRO A CA 1
ATOM 746 C C . PRO A 1 92 ? 10.236 -1.889 -16.494 1.00 81.25 92 PRO A C 1
ATOM 748 O O . PRO A 1 92 ? 9.676 -0.831 -16.797 1.00 81.25 92 PRO A O 1
ATOM 751 N N . PRO A 1 93 ? 11.525 -1.923 -16.123 1.00 77.06 93 PRO A N 1
ATOM 752 C CA . PRO A 1 93 ? 12.347 -0.726 -16.152 1.00 77.06 93 PRO A CA 1
ATOM 753 C C . PRO A 1 93 ? 12.393 -0.167 -17.577 1.00 77.06 93 PRO A C 1
ATOM 755 O O . PRO A 1 93 ? 12.652 -0.894 -18.535 1.00 77.06 93 PRO A O 1
ATOM 758 N N . GLU A 1 94 ? 12.162 1.136 -17.715 1.00 74.88 94 GLU A N 1
ATOM 759 C CA . GLU A 1 94 ? 12.452 1.823 -18.968 1.00 74.88 94 GLU A CA 1
ATOM 760 C C . GLU A 1 94 ? 13.967 1.915 -19.107 1.00 74.88 94 GLU A C 1
ATOM 762 O O . GLU A 1 94 ? 14.646 2.557 -18.300 1.00 74.88 94 GLU A O 1
ATOM 767 N N . LEU A 1 95 ? 14.504 1.275 -20.140 1.00 71.94 95 LEU A N 1
ATOM 768 C CA . LEU A 1 95 ? 15.865 1.542 -20.554 1.00 71.94 95 LEU A CA 1
ATOM 769 C C . LEU A 1 95 ? 15.892 2.999 -21.049 1.00 71.94 95 LEU A C 1
ATOM 771 O O . LEU A 1 95 ? 15.118 3.390 -21.922 1.00 71.94 95 LEU A O 1
ATOM 775 N N . ARG A 1 96 ? 16.757 3.823 -20.460 1.00 69.75 96 ARG A N 1
ATOM 776 C CA . ARG A 1 96 ? 17.075 5.167 -20.954 1.00 69.75 96 ARG A CA 1
ATOM 777 C C . ARG A 1 96 ? 18.584 5.299 -21.036 1.00 69.75 96 ARG A C 1
ATOM 779 O O . ARG A 1 96 ? 19.291 4.746 -20.191 1.00 69.75 96 ARG A O 1
ATOM 786 N N . ASN A 1 97 ? 19.082 5.988 -22.059 1.00 69.56 97 ASN A N 1
ATOM 787 C CA . ASN A 1 97 ? 20.509 6.285 -22.128 1.00 69.56 97 ASN A CA 1
ATOM 788 C C . ASN A 1 97 ? 20.913 7.253 -20.992 1.00 69.56 97 ASN A C 1
ATOM 790 O O . ASN A 1 97 ? 20.061 7.806 -20.294 1.00 69.56 97 ASN A O 1
ATOM 794 N N . THR A 1 98 ? 22.217 7.464 -20.795 1.00 71.50 98 THR A N 1
ATOM 795 C CA . THR A 1 98 ? 22.753 8.354 -19.745 1.00 71.50 98 THR A CA 1
ATOM 796 C C . THR A 1 98 ? 22.225 9.793 -19.846 1.00 71.50 98 THR A C 1
ATOM 798 O O . THR A 1 98 ? 22.168 10.494 -18.839 1.00 71.50 98 THR A O 1
ATOM 801 N N . ASP A 1 99 ? 21.780 10.207 -21.035 1.00 76.44 99 ASP A N 1
ATOM 802 C CA . ASP A 1 99 ? 21.207 11.527 -21.314 1.00 76.44 99 ASP A CA 1
ATOM 803 C C . ASP A 1 99 ? 19.672 11.575 -21.133 1.00 76.44 99 ASP A C 1
ATOM 805 O O . ASP A 1 99 ? 19.041 12.606 -21.365 1.00 76.44 99 ASP A O 1
ATOM 809 N N . GLY A 1 100 ? 19.052 10.474 -20.691 1.00 67.56 100 GLY A N 1
ATOM 810 C CA . GLY A 1 100 ? 17.615 10.371 -20.431 1.00 67.56 100 GLY A CA 1
ATOM 811 C C . GLY A 1 100 ? 16.735 10.217 -21.678 1.00 67.56 100 GLY A C 1
ATOM 812 O O . GLY A 1 100 ? 15.507 10.225 -21.538 1.00 67.56 100 GLY A O 1
ATOM 813 N N . ASP A 1 101 ? 17.330 10.056 -22.864 1.00 68.56 101 ASP A N 1
ATOM 814 C CA . ASP A 1 101 ? 16.626 9.810 -24.123 1.00 68.56 101 ASP A CA 1
ATOM 815 C C . ASP A 1 101 ? 16.167 8.339 -24.191 1.00 68.56 101 ASP A C 1
ATOM 817 O O . ASP A 1 101 ? 16.981 7.423 -2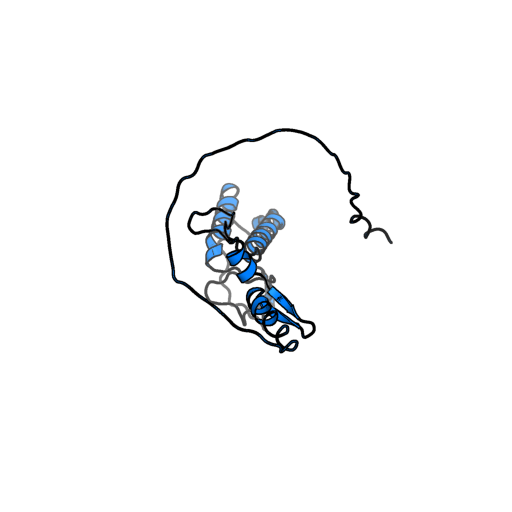3.998 1.00 68.56 101 ASP A O 1
ATOM 821 N N . PRO A 1 102 ? 14.870 8.083 -24.449 1.00 62.34 102 PRO A N 1
ATOM 822 C CA . PRO A 1 102 ? 14.356 6.735 -24.684 1.00 62.34 102 PRO A CA 1
ATOM 823 C C . PRO A 1 102 ? 14.858 6.102 -25.994 1.00 62.34 102 PRO A C 1
ATOM 825 O O . PRO A 1 102 ? 14.719 4.892 -26.172 1.00 62.34 102 PRO A O 1
ATOM 828 N N . HIS A 1 103 ? 15.437 6.874 -26.920 1.00 61.69 103 HIS A N 1
ATOM 829 C CA . HIS A 1 103 ? 16.000 6.341 -28.158 1.00 61.69 103 HIS A CA 1
ATOM 830 C C . HIS A 1 103 ? 17.437 5.871 -27.937 1.00 61.69 103 HIS A C 1
ATOM 832 O O . HIS A 1 103 ? 18.396 6.644 -27.999 1.00 61.69 103 HIS A O 1
ATOM 838 N N . PHE A 1 104 ? 17.603 4.563 -27.744 1.00 58.31 104 PHE A N 1
ATOM 839 C CA . PHE A 1 104 ? 18.904 3.928 -27.926 1.00 58.31 104 PHE A CA 1
ATOM 840 C C . PHE A 1 104 ? 19.282 4.034 -29.397 1.00 58.31 104 PHE A C 1
ATOM 842 O O . PHE A 1 104 ? 18.694 3.389 -30.261 1.00 58.31 104 PHE A O 1
ATOM 849 N N . SER A 1 105 ? 20.252 4.890 -29.691 1.00 55.97 105 SER A N 1
ATOM 850 C CA . SER A 1 105 ? 20.723 5.137 -31.051 1.00 55.97 105 SER A CA 1
ATOM 851 C C . SER A 1 105 ? 21.563 3.992 -31.626 1.00 55.97 105 SER A C 1
ATOM 853 O O . SER A 1 105 ? 21.969 4.080 -32.785 1.00 55.97 105 SER A O 1
ATOM 855 N N . SER A 1 106 ? 21.801 2.911 -30.871 1.00 58.88 106 SER A N 1
ATOM 856 C CA . SER A 1 106 ? 22.505 1.725 -31.359 1.00 58.88 106 SER A CA 1
ATOM 857 C C . SER A 1 106 ? 21.624 0.463 -31.307 1.00 58.88 106 SER A C 1
ATOM 859 O O . SER A 1 106 ? 21.174 0.066 -30.228 1.00 58.88 106 SER A O 1
ATOM 861 N N . PRO A 1 107 ? 21.398 -0.217 -32.450 1.00 60.41 107 PRO A N 1
ATOM 862 C CA . PRO A 1 107 ? 20.722 -1.519 -32.479 1.00 60.41 107 PRO A CA 1
ATOM 863 C C . PRO A 1 107 ? 21.463 -2.591 -31.654 1.00 60.41 107 PRO A C 1
ATOM 865 O O . PRO A 1 107 ? 20.829 -3.475 -31.091 1.00 60.41 107 PRO A O 1
ATOM 868 N N . GLU A 1 108 ? 22.778 -2.440 -31.473 1.00 61.22 108 GLU A N 1
ATOM 869 C CA . GLU A 1 108 ? 23.646 -3.329 -30.684 1.00 61.22 108 GLU A CA 1
ATOM 870 C C . GLU A 1 108 ? 23.228 -3.451 -29.205 1.00 61.22 108 GLU A C 1
ATOM 872 O O . GLU A 1 108 ? 23.306 -4.530 -28.622 1.00 61.22 108 GLU A O 1
ATOM 877 N N . ILE A 1 109 ? 22.750 -2.365 -28.579 1.00 63.91 109 ILE A N 1
ATOM 878 C CA . ILE A 1 109 ? 22.283 -2.408 -27.180 1.00 63.91 109 ILE A CA 1
ATOM 879 C C . ILE A 1 109 ? 20.914 -3.089 -27.096 1.00 63.91 109 ILE A C 1
ATOM 881 O O . ILE A 1 109 ? 20.632 -3.797 -26.132 1.00 63.91 109 ILE A O 1
ATOM 885 N N . PHE A 1 110 ? 20.066 -2.896 -28.106 1.00 61.09 110 PHE A N 1
ATOM 886 C CA . PHE A 1 110 ? 18.726 -3.475 -28.133 1.00 61.09 110 PHE A CA 1
ATOM 887 C C . PHE A 1 110 ? 18.775 -5.004 -28.286 1.00 61.09 110 PHE A C 1
ATOM 889 O O . PHE A 1 110 ? 18.043 -5.711 -27.594 1.00 61.09 110 PHE A O 1
ATOM 896 N N . ASP A 1 111 ? 19.689 -5.520 -29.114 1.00 62.16 111 ASP A N 1
ATOM 897 C CA . ASP A 1 111 ? 19.895 -6.966 -29.272 1.00 62.16 111 ASP A CA 1
ATOM 898 C C . ASP A 1 111 ? 20.572 -7.618 -28.052 1.00 62.16 111 ASP A C 1
ATOM 900 O O . ASP A 1 111 ? 20.322 -8.791 -27.768 1.00 62.16 111 ASP A O 1
ATOM 904 N N . MET A 1 112 ? 21.339 -6.863 -27.255 1.00 64.19 112 MET A N 1
ATOM 905 C CA . MET A 1 112 ? 21.935 -7.367 -26.007 1.00 64.19 112 MET A CA 1
ATOM 906 C C . MET A 1 112 ? 20.882 -7.756 -24.956 1.00 64.19 112 MET A C 1
ATOM 908 O O . MET A 1 112 ? 21.090 -8.702 -24.198 1.00 64.19 112 MET A O 1
ATOM 912 N N . PHE A 1 113 ? 19.753 -7.042 -24.902 1.00 64.81 113 PHE A N 1
ATOM 913 C CA . PHE A 1 113 ? 18.664 -7.314 -23.952 1.00 64.81 113 PHE A CA 1
ATOM 914 C C . PHE A 1 113 ? 17.550 -8.186 -24.530 1.00 64.81 113 PHE A C 1
ATOM 916 O O . PHE A 1 113 ? 16.574 -8.488 -23.841 1.00 64.81 113 PHE A O 1
ATOM 923 N N . ARG A 1 114 ? 17.677 -8.596 -25.791 1.00 69.38 114 ARG A N 1
ATOM 924 C CA . ARG A 1 114 ? 16.733 -9.505 -26.424 1.00 69.38 114 ARG A CA 1
ATOM 925 C C . ARG A 1 114 ? 16.970 -10.900 -25.874 1.00 69.38 114 ARG A C 1
ATOM 927 O O . ARG A 1 114 ? 18.107 -11.353 -25.830 1.00 69.38 114 ARG A O 1
ATOM 934 N N . VAL A 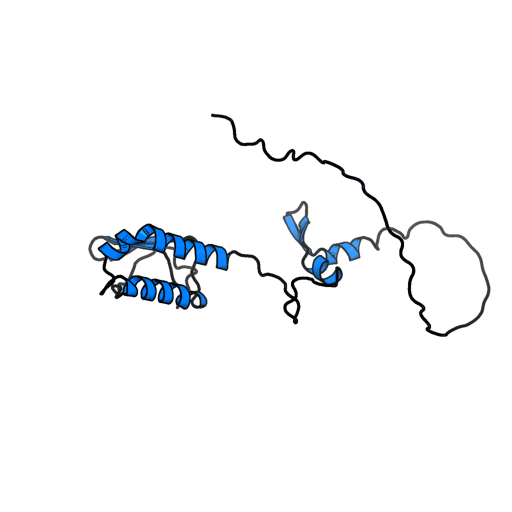1 115 ? 15.916 -11.575 -25.441 1.00 76.12 115 VAL A N 1
ATOM 935 C CA . VAL A 1 115 ? 16.014 -12.924 -24.883 1.00 76.12 115 VAL A CA 1
ATOM 936 C C . VAL A 1 115 ? 15.021 -13.809 -25.615 1.00 76.12 115 VAL A C 1
ATOM 938 O O . VAL A 1 115 ? 13.867 -13.422 -25.797 1.00 76.12 115 VAL A O 1
ATOM 941 N N . TYR A 1 116 ? 15.486 -14.973 -26.053 1.00 77.19 116 TYR A N 1
ATOM 942 C CA . TYR A 1 116 ? 14.681 -15.971 -26.743 1.00 77.19 116 TYR A CA 1
ATOM 943 C C . TYR A 1 116 ? 14.542 -17.207 -25.871 1.00 77.19 116 TYR A C 1
ATOM 945 O O . TYR A 1 116 ? 15.504 -17.627 -25.229 1.00 77.19 116 TYR A O 1
ATOM 953 N N . GLU A 1 117 ? 13.350 -17.788 -25.862 1.00 79.69 117 GLU A N 1
ATOM 954 C CA . GLU A 1 117 ? 13.110 -19.085 -25.246 1.00 79.69 117 GLU A CA 1
ATOM 955 C C . GLU A 1 117 ? 13.398 -20.182 -26.272 1.00 79.69 117 GLU A C 1
ATOM 957 O O . GLU A 1 117 ? 12.914 -20.144 -27.404 1.00 79.69 117 GLU A O 1
ATOM 962 N N . THR A 1 118 ? 14.247 -21.125 -25.889 1.00 78.38 118 THR A N 1
ATOM 963 C CA . THR A 1 118 ? 14.539 -22.323 -26.682 1.00 78.38 118 THR A CA 1
ATOM 964 C C . THR A 1 118 ? 13.426 -23.356 -26.537 1.00 78.38 118 THR A C 1
ATOM 966 O O . THR A 1 118 ? 12.624 -23.284 -25.610 1.00 78.38 118 THR A O 1
ATOM 969 N N . GLU A 1 119 ? 13.394 -24.355 -27.422 1.00 80.88 119 GLU A N 1
ATOM 970 C CA . GLU A 1 119 ? 12.439 -25.475 -27.338 1.00 80.88 119 GLU A CA 1
ATOM 971 C C . GLU A 1 119 ? 12.534 -26.232 -25.998 1.00 80.88 119 GLU A C 1
ATOM 973 O O . GLU A 1 119 ? 11.545 -26.783 -25.520 1.00 80.88 119 GLU A O 1
ATOM 978 N N . ASP A 1 120 ? 13.705 -26.177 -25.359 1.00 79.94 120 ASP A N 1
ATOM 979 C CA . ASP A 1 120 ? 13.987 -26.763 -24.048 1.00 79.94 120 ASP A CA 1
ATOM 980 C C . ASP A 1 120 ? 13.652 -25.822 -22.864 1.00 79.94 120 ASP A C 1
ATOM 982 O O . ASP A 1 120 ? 13.914 -26.159 -21.708 1.00 79.94 120 ASP A O 1
ATOM 986 N N . GLY A 1 121 ? 13.096 -24.632 -23.124 1.00 78.31 121 GLY A N 1
ATOM 987 C CA . GLY A 1 121 ? 12.686 -23.654 -22.105 1.00 78.31 121 GLY A CA 1
ATOM 988 C C . GLY A 1 121 ? 13.819 -22.794 -21.528 1.00 78.31 121 GLY A C 1
ATOM 989 O O . GLY A 1 121 ? 13.616 -22.058 -20.561 1.00 78.31 121 GLY A O 1
ATOM 990 N N . PHE A 1 122 ? 15.032 -22.859 -22.086 1.00 78.50 122 PHE A N 1
ATOM 991 C CA . PHE A 1 122 ? 16.127 -21.976 -21.675 1.00 78.50 122 PHE A CA 1
ATOM 992 C C . PHE A 1 122 ? 16.019 -20.612 -22.348 1.00 78.50 122 PHE A C 1
ATOM 994 O O . PHE A 1 122 ? 15.826 -20.524 -23.560 1.00 78.50 122 PHE A O 1
ATOM 1001 N N . LEU A 1 123 ? 16.220 -19.562 -21.554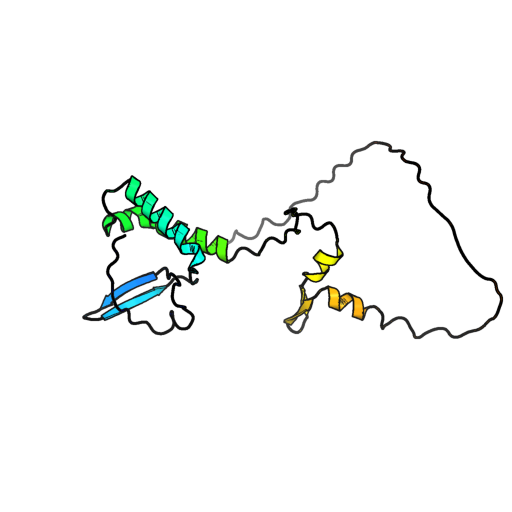 1.00 82.12 123 LEU A N 1
ATOM 1002 C CA . LEU A 1 123 ? 16.272 -18.175 -21.998 1.00 82.12 123 LEU A CA 1
ATOM 1003 C C . LEU A 1 123 ? 17.699 -17.803 -22.416 1.00 82.12 123 LEU A C 1
ATOM 1005 O O . LEU A 1 123 ? 18.598 -17.738 -21.577 1.00 82.12 123 LEU A O 1
ATOM 1009 N N . ILE A 1 124 ? 17.903 -17.548 -23.707 1.00 78.31 124 ILE A N 1
ATOM 1010 C CA . ILE A 1 124 ? 19.213 -17.225 -24.281 1.00 78.31 124 ILE A CA 1
ATOM 1011 C C . ILE A 1 124 ? 19.225 -15.770 -24.778 1.00 78.31 124 ILE A C 1
ATOM 1013 O O . ILE A 1 124 ? 18.305 -15.369 -25.497 1.00 78.31 124 ILE A O 1
ATOM 1017 N N . PRO A 1 125 ? 20.252 -14.967 -24.430 1.00 77.00 125 PRO A N 1
ATOM 1018 C CA . PRO A 1 125 ? 20.425 -13.625 -24.982 1.00 77.00 125 PRO A CA 1
ATOM 1019 C C . PRO A 1 125 ? 20.617 -13.655 -26.504 1.00 77.00 125 PRO A C 1
ATOM 1021 O O . PRO A 1 125 ? 21.335 -14.507 -27.023 1.00 77.00 125 PRO A O 1
ATOM 1024 N N . GLY A 1 126 ? 20.049 -12.689 -27.223 1.00 71.38 126 GLY A N 1
ATOM 1025 C CA . GLY A 1 126 ? 20.151 -12.577 -28.680 1.00 71.38 126 GLY A CA 1
ATOM 1026 C C . GLY A 1 126 ? 21.592 -12.486 -29.180 1.00 71.38 126 GLY A C 1
ATOM 1027 O O . GLY A 1 126 ? 21.925 -13.095 -30.188 1.00 71.38 126 GLY A O 1
ATOM 1028 N N . SER A 1 127 ? 22.480 -11.853 -28.411 1.00 68.62 127 SER A N 1
ATOM 1029 C CA . SER A 1 127 ? 23.921 -11.790 -28.699 1.00 68.62 127 SER A CA 1
ATOM 1030 C C . SER A 1 127 ? 24.628 -13.155 -28.726 1.00 68.62 127 SER A C 1
ATOM 1032 O O . SER A 1 127 ? 25.722 -13.274 -29.276 1.00 68.62 127 SER A O 1
ATOM 1034 N N . ALA A 1 128 ? 24.035 -14.202 -28.144 1.00 70.50 128 ALA A N 1
ATOM 1035 C CA . ALA A 1 128 ? 24.580 -15.556 -28.206 1.00 70.50 128 ALA A CA 1
ATOM 1036 C C . ALA A 1 128 ? 24.216 -16.291 -29.511 1.00 70.50 128 ALA A C 1
ATOM 1038 O O . ALA A 1 128 ? 24.855 -17.296 -29.821 1.00 70.50 128 ALA A O 1
ATOM 1039 N N . LEU A 1 129 ? 23.239 -15.797 -30.285 1.00 66.19 129 LEU A N 1
ATOM 1040 C CA . LEU A 1 129 ? 22.840 -16.387 -31.569 1.00 66.19 129 LEU A CA 1
ATOM 1041 C C . LEU A 1 129 ? 23.793 -16.008 -32.712 1.00 66.19 129 LEU A C 1
ATOM 1043 O O . LEU A 1 129 ? 24.025 -16.831 -33.595 1.00 66.19 129 LEU A O 1
ATOM 1047 N N . ASP A 1 130 ? 24.411 -14.825 -32.667 1.00 63.47 130 ASP A N 1
ATOM 1048 C CA . ASP A 1 130 ? 25.342 -14.378 -33.716 1.00 63.47 130 ASP A CA 1
ATOM 1049 C C . ASP A 1 130 ? 26.598 -15.266 -33.799 1.00 63.47 130 ASP A C 1
ATOM 1051 O O . ASP A 1 130 ? 27.119 -15.519 -34.881 1.00 63.47 130 ASP A O 1
ATOM 1055 N N . ASN A 1 131 ? 27.033 -15.840 -32.670 1.00 55.78 131 ASN A N 1
ATOM 1056 C CA . ASN A 1 131 ? 28.194 -16.738 -32.606 1.00 55.78 131 ASN A CA 1
ATOM 1057 C C . ASN A 1 131 ? 27.920 -18.165 -33.131 1.00 55.78 131 ASN A C 1
ATOM 1059 O O . ASN A 1 131 ? 28.846 -18.972 -33.205 1.00 55.78 131 ASN A O 1
ATOM 1063 N N . LEU A 1 132 ? 26.669 -18.504 -33.464 1.00 52.94 132 LEU A N 1
ATOM 1064 C CA . LEU A 1 132 ? 26.283 -19.823 -33.991 1.00 52.94 132 LEU A CA 1
ATOM 1065 C C . LEU A 1 132 ? 26.234 -19.868 -35.523 1.00 52.94 132 LEU A C 1
ATOM 1067 O O . LEU A 1 132 ? 26.270 -20.956 -36.099 1.00 52.94 132 LEU A O 1
ATOM 1071 N N . ASN A 1 133 ? 26.188 -18.708 -36.181 1.00 49.03 133 ASN A N 1
ATOM 1072 C CA . ASN A 1 133 ? 26.065 -18.632 -37.635 1.00 49.03 133 ASN A CA 1
ATOM 1073 C C . ASN A 1 133 ? 27.414 -18.761 -38.369 1.00 49.03 133 ASN A C 1
ATOM 1075 O O . ASN A 1 133 ? 27.435 -19.109 -39.544 1.00 49.03 133 ASN A O 1
ATOM 1079 N N . ASP A 1 134 ? 28.539 -18.566 -37.673 1.00 49.06 134 ASP A N 1
ATOM 1080 C CA . ASP A 1 134 ? 29.886 -18.595 -38.267 1.00 49.06 134 ASP A CA 1
ATOM 1081 C C . ASP A 1 134 ? 30.501 -20.006 -38.392 1.00 49.06 134 ASP A C 1
ATOM 1083 O O . ASP A 1 134 ? 31.633 -20.149 -38.850 1.00 49.06 134 ASP A O 1
ATOM 1087 N N . GLN A 1 135 ? 29.796 -21.072 -37.989 1.00 43.84 135 GLN A N 1
ATOM 1088 C CA . GLN A 1 135 ? 30.381 -22.422 -37.912 1.00 43.84 135 GLN A CA 1
ATOM 1089 C C . GLN A 1 135 ? 29.885 -23.416 -38.980 1.00 43.84 135 GLN A C 1
ATOM 1091 O O . GLN A 1 135 ? 30.272 -24.585 -38.938 1.00 43.84 135 GLN A O 1
ATOM 1096 N N . TRP A 1 136 ? 29.077 -22.978 -39.954 1.00 40.69 136 TRP A N 1
ATOM 1097 C CA . TRP A 1 136 ? 28.488 -23.873 -40.967 1.00 40.69 136 TRP A CA 1
ATOM 1098 C C . TRP A 1 136 ? 28.914 -23.639 -42.425 1.00 40.69 136 TRP A C 1
ATOM 1100 O O . TRP A 1 136 ? 28.535 -24.441 -43.272 1.00 40.69 136 TRP A O 1
ATOM 1110 N N . ASP A 1 137 ? 29.786 -22.670 -42.718 1.00 40.31 137 ASP A N 1
ATOM 1111 C CA . ASP A 1 137 ? 30.261 -22.396 -44.087 1.00 40.31 137 ASP A CA 1
ATOM 1112 C C . ASP A 1 137 ? 31.781 -22.588 -44.244 1.00 40.31 137 ASP A C 1
ATOM 1114 O O . ASP A 1 137 ? 32.496 -21.686 -44.665 1.00 40.31 137 ASP A O 1
ATOM 1118 N N . GLU A 1 138 ? 32.325 -23.770 -43.928 1.00 41.75 138 GLU A N 1
ATOM 1119 C CA . GLU A 1 138 ? 33.697 -24.086 -44.368 1.00 41.75 138 GLU A CA 1
ATOM 1120 C C . GLU A 1 138 ? 33.970 -25.585 -44.569 1.00 41.75 138 GLU A C 1
ATOM 1122 O O . GLU A 1 138 ? 34.941 -26.156 -44.077 1.00 41.75 138 GLU A O 1
ATOM 1127 N N . LYS A 1 139 ? 33.121 -26.248 -45.357 1.00 37.91 139 LYS A N 1
ATOM 1128 C CA . LYS A 1 139 ? 33.535 -27.415 -46.147 1.00 37.91 139 LYS A CA 1
ATOM 1129 C C . LYS A 1 139 ? 32.799 -27.411 -47.474 1.00 37.91 139 LYS A C 1
ATOM 1131 O O . LYS A 1 139 ? 31.774 -28.056 -47.599 1.00 37.91 139 LYS A O 1
ATOM 1136 N N . ASP A 1 140 ? 33.341 -26.682 -48.443 1.00 34.38 140 ASP A N 1
ATOM 1137 C CA . ASP A 1 140 ? 33.561 -27.224 -49.781 1.00 34.38 140 ASP A CA 1
ATOM 1138 C C . ASP A 1 140 ? 34.393 -26.260 -50.635 1.00 34.38 140 ASP A C 1
ATOM 1140 O O . ASP A 1 140 ? 34.301 -25.039 -50.531 1.00 34.38 140 ASP A O 1
ATOM 1144 N N . THR A 1 141 ? 35.170 -26.854 -51.544 1.00 35.28 141 THR A N 1
ATOM 1145 C CA . THR A 1 141 ? 35.974 -26.248 -52.626 1.00 35.28 141 THR A CA 1
ATOM 1146 C C . THR A 1 141 ? 37.446 -25.911 -52.333 1.00 35.28 141 THR A C 1
ATOM 1148 O O . THR A 1 141 ? 37.883 -24.764 -52.278 1.00 35.28 141 THR A O 1
ATOM 1151 N N . GLN A 1 142 ? 38.274 -26.961 -52.306 1.00 34.00 142 GLN A N 1
ATOM 1152 C CA . GLN A 1 142 ? 39.636 -26.886 -52.848 1.00 34.00 142 GLN A CA 1
ATOM 1153 C C . GLN A 1 142 ? 39.584 -26.695 -54.378 1.00 34.00 142 GLN A C 1
ATOM 1155 O O . GLN A 1 142 ? 39.005 -27.544 -55.047 1.00 34.00 142 GLN A O 1
ATOM 1160 N N . SER A 1 143 ? 40.255 -25.669 -54.929 1.00 31.02 143 SER A N 1
ATOM 1161 C CA . SER A 1 143 ? 41.297 -25.828 -55.974 1.00 31.02 143 SER A CA 1
ATOM 1162 C C . SER A 1 143 ? 41.825 -24.495 -56.561 1.00 31.02 143 SER A C 1
ATOM 1164 O O . SER A 1 143 ? 41.114 -23.806 -57.280 1.00 31.02 143 SER A O 1
ATOM 1166 N N . VAL A 1 144 ? 43.117 -24.223 -56.305 1.00 28.17 144 VAL A N 1
ATOM 1167 C CA . VAL A 1 144 ? 44.194 -23.790 -57.242 1.00 28.17 144 VAL A CA 1
ATOM 1168 C C . VAL A 1 144 ? 44.036 -22.489 -58.076 1.00 28.17 144 VAL A C 1
ATOM 1170 O O . VAL A 1 144 ? 43.400 -22.504 -59.118 1.00 28.17 144 VAL A O 1
ATOM 1173 N N . SER A 1 145 ? 44.766 -21.409 -57.724 1.00 28.77 145 SER A N 1
ATOM 1174 C CA . SER A 1 145 ? 46.029 -20.957 -58.385 1.00 28.77 145 SER A CA 1
ATOM 1175 C C . SER A 1 145 ? 46.411 -19.480 -58.084 1.00 28.77 145 SER A C 1
ATOM 1177 O O . SER A 1 145 ? 45.667 -18.568 -58.425 1.00 28.77 145 SER A O 1
ATOM 1179 N N . SER A 1 146 ? 47.598 -19.279 -57.484 1.00 28.64 146 SER A N 1
ATOM 1180 C CA . SER A 1 146 ? 48.695 -18.322 -57.824 1.00 28.64 146 SER A CA 1
ATOM 1181 C C . SER A 1 146 ? 48.427 -17.209 -58.870 1.00 28.64 146 SER A C 1
ATOM 1183 O O . SER A 1 146 ? 47.913 -17.523 -59.932 1.00 28.64 146 SER A O 1
ATOM 1185 N N . SER A 1 147 ? 48.854 -15.934 -58.788 1.00 31.16 147 SER A N 1
ATOM 1186 C CA . SER A 1 147 ? 49.885 -15.214 -58.010 1.00 31.16 147 SER A CA 1
ATOM 1187 C C . SER A 1 147 ? 49.783 -13.683 -58.252 1.00 31.16 147 SER A C 1
ATOM 1189 O O . SER A 1 147 ? 49.227 -13.270 -59.263 1.00 31.16 147 SER A O 1
ATOM 1191 N N . GLN A 1 148 ? 50.519 -12.905 -57.432 1.00 31.03 148 GLN A N 1
ATOM 1192 C CA . GLN A 1 148 ? 50.995 -11.507 -57.615 1.00 31.03 148 GLN A CA 1
ATOM 1193 C C . GLN A 1 148 ? 49.990 -10.382 -57.303 1.00 31.03 148 GLN A C 1
ATOM 1195 O O . GLN A 1 148 ? 48.828 -10.471 -57.656 1.00 31.03 148 GLN A O 1
ATOM 1200 N N . SER A 1 149 ? 50.335 -9.221 -56.742 1.00 26.98 149 SER A N 1
ATOM 1201 C CA . SER A 1 149 ? 51.435 -8.686 -55.919 1.00 26.98 149 SER A CA 1
ATOM 1202 C C . SER A 1 149 ? 51.108 -7.194 -55.700 1.00 26.98 149 SER A C 1
ATOM 1204 O O . SER A 1 149 ? 50.513 -6.590 -56.589 1.00 26.98 149 SER A O 1
ATOM 1206 N N . ALA A 1 150 ? 51.618 -6.605 -54.612 1.00 28.94 150 ALA A N 1
ATOM 1207 C CA . ALA A 1 150 ? 51.880 -5.171 -54.384 1.00 28.94 150 ALA A CA 1
ATOM 1208 C C . ALA A 1 150 ? 51.003 -4.416 -53.359 1.00 28.94 150 ALA A C 1
ATOM 1210 O O . ALA A 1 150 ? 49.835 -4.694 -53.127 1.00 28.94 150 ALA A O 1
ATOM 1211 N N . VAL A 1 151 ? 51.705 -3.491 -52.702 1.00 30.64 151 VAL A N 1
ATOM 1212 C CA . VAL A 1 151 ? 51.597 -2.986 -51.322 1.00 30.64 151 VAL A CA 1
ATOM 1213 C C . VAL A 1 151 ? 50.874 -1.598 -51.289 1.00 30.64 151 VAL A C 1
ATOM 1215 O O . VAL A 1 151 ? 50.250 -1.255 -52.287 1.00 30.64 151 VAL A O 1
ATOM 1218 N N . PRO A 1 152 ? 50.830 -0.784 -50.202 1.00 33.75 152 PRO A N 1
ATOM 1219 C CA . PRO A 1 152 ? 49.560 -0.348 -49.607 1.00 33.75 152 PRO A CA 1
ATOM 1220 C C . PRO A 1 152 ? 49.332 1.187 -49.504 1.00 33.75 152 PRO A C 1
ATOM 1222 O O . PRO A 1 152 ? 50.280 1.961 -49.439 1.00 33.75 152 PRO A O 1
ATOM 1225 N N . LYS A 1 153 ? 48.062 1.570 -49.245 1.00 30.08 153 LYS A N 1
ATOM 1226 C CA . LYS A 1 153 ? 47.591 2.763 -48.476 1.00 30.08 153 LYS A CA 1
ATOM 1227 C C . LYS A 1 153 ? 47.925 4.180 -49.036 1.00 30.08 153 LYS A C 1
ATOM 1229 O O . LYS A 1 153 ? 48.773 4.335 -49.898 1.00 30.08 153 LYS A O 1
ATOM 1234 N N . PRO A 1 154 ? 47.390 5.269 -48.441 1.00 41.62 154 PRO A N 1
ATOM 1235 C CA . PRO A 1 154 ? 45.987 5.619 -48.166 1.00 41.62 154 PRO A CA 1
ATOM 1236 C C . PRO A 1 154 ? 45.687 7.084 -48.597 1.00 41.62 154 PRO A C 1
ATOM 1238 O O . PRO A 1 154 ? 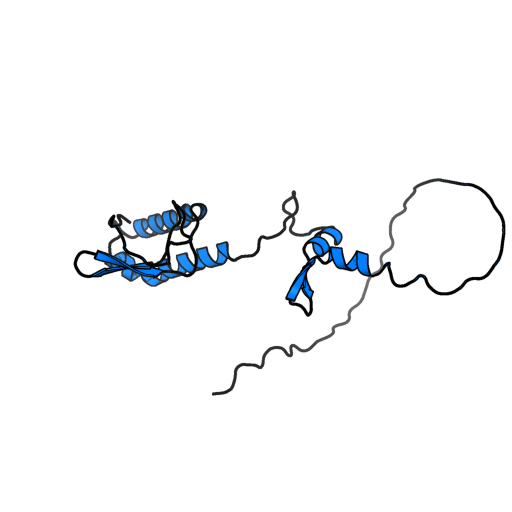46.584 7.764 -49.073 1.00 41.62 154 PRO A O 1
ATOM 1241 N N . GLN A 1 155 ? 44.466 7.582 -48.331 1.00 32.19 155 GLN A N 1
ATOM 1242 C CA . GLN A 1 155 ? 44.052 8.989 -48.054 1.00 32.19 155 GLN A CA 1
ATOM 1243 C C . GLN A 1 155 ? 42.797 9.379 -48.856 1.00 32.19 155 GLN A C 1
ATOM 1245 O O . GLN A 1 155 ? 42.611 8.912 -49.967 1.00 32.19 155 GLN A O 1
ATOM 1250 N N . ARG A 1 156 ? 41.922 10.301 -48.450 1.00 28.92 156 ARG A N 1
ATOM 1251 C CA . ARG A 1 156 ? 41.494 10.904 -47.176 1.00 28.92 156 ARG A CA 1
ATOM 1252 C C . ARG A 1 156 ? 40.351 11.849 -47.603 1.00 28.92 156 ARG A C 1
ATOM 1254 O O . ARG A 1 156 ? 40.502 12.553 -48.590 1.00 28.92 156 ARG A O 1
ATOM 1261 N N . LEU A 1 157 ? 39.233 11.819 -46.878 1.00 35.78 157 LEU A N 1
ATOM 1262 C CA . LEU A 1 157 ? 38.228 12.882 -46.682 1.00 35.78 157 LEU A CA 1
ATOM 1263 C C . LEU A 1 157 ? 38.088 13.988 -47.755 1.00 35.78 157 LEU A C 1
ATOM 1265 O O . LEU A 1 157 ? 38.920 14.885 -47.834 1.00 35.78 157 LEU A O 1
ATOM 1269 N N . SER A 1 158 ? 36.917 14.077 -48.387 1.00 33.91 158 SER A N 1
ATOM 1270 C CA . SER A 1 158 ? 36.134 15.326 -48.372 1.00 33.91 158 SER A CA 1
ATOM 1271 C C . SER A 1 158 ? 34.692 15.055 -48.796 1.00 33.91 158 SER A C 1
ATOM 1273 O O . SER A 1 158 ? 34.426 14.395 -49.797 1.00 33.91 158 SER A O 1
ATOM 1275 N N . GLY A 1 159 ? 33.750 15.510 -47.972 1.00 30.80 159 GLY A N 1
ATOM 1276 C CA . GLY A 1 159 ? 32.328 15.432 -48.273 1.00 30.80 159 GLY A CA 1
ATOM 1277 C C . GLY A 1 159 ? 31.902 16.495 -49.279 1.00 30.80 159 GLY A C 1
ATOM 1278 O O . GLY A 1 159 ? 32.544 17.533 -49.396 1.00 30.80 159 GLY A O 1
ATOM 1279 N N . ASN A 1 160 ? 30.767 16.257 -49.938 1.00 35.31 160 ASN A N 1
ATOM 1280 C CA . ASN A 1 160 ? 29.839 17.322 -50.303 1.00 35.31 160 ASN A CA 1
ATOM 1281 C C . ASN A 1 160 ? 28.400 16.799 -50.453 1.00 35.31 160 ASN A C 1
ATOM 1283 O O . ASN A 1 160 ? 28.026 16.104 -51.389 1.00 35.31 160 ASN A O 1
ATOM 1287 N N . ARG A 1 161 ? 27.631 17.169 -49.430 1.00 30.70 161 ARG A N 1
ATOM 1288 C CA . ARG A 1 161 ? 26.206 17.495 -49.323 1.00 30.70 161 ARG A CA 1
ATOM 1289 C C . ARG A 1 161 ? 25.323 17.464 -50.596 1.00 30.70 161 ARG A C 1
ATOM 1291 O O . ARG A 1 161 ? 25.469 18.281 -51.495 1.00 30.70 161 ARG A O 1
ATOM 1298 N N . ALA A 1 162 ? 24.264 16.660 -50.451 1.00 34.22 162 ALA A N 1
ATOM 1299 C CA . ALA A 1 162 ? 22.849 16.862 -50.805 1.00 34.22 162 ALA A CA 1
ATOM 1300 C C . ALA A 1 162 ? 22.378 16.868 -52.271 1.00 34.22 162 ALA A C 1
ATOM 1302 O O . ALA A 1 162 ? 22.726 17.740 -53.058 1.00 34.22 162 ALA A O 1
ATOM 1303 N N . LYS A 1 163 ? 21.363 16.024 -52.524 1.00 35.38 163 LYS A N 1
ATOM 1304 C CA . LYS A 1 163 ? 20.158 16.352 -53.310 1.00 35.38 163 LYS A CA 1
ATOM 1305 C C . LYS A 1 163 ? 18.984 15.446 -52.890 1.00 35.38 163 LYS A C 1
ATOM 1307 O O . LYS A 1 163 ? 19.062 14.233 -53.030 1.00 35.38 163 LYS A O 1
ATOM 1312 N N . LYS A 1 164 ? 17.905 16.051 -52.371 1.00 40.62 164 LYS A N 1
ATOM 1313 C CA . LYS A 1 164 ? 16.548 15.463 -52.314 1.00 40.62 164 LYS A CA 1
ATOM 1314 C C . LYS A 1 164 ? 15.904 15.543 -53.709 1.00 40.62 164 LYS A C 1
ATOM 1316 O O . LYS A 1 164 ? 16.201 16.486 -54.443 1.00 40.62 164 LYS A O 1
ATOM 1321 N N . PRO A 1 165 ? 14.993 14.616 -54.039 1.00 37.25 165 PRO A N 1
ATOM 1322 C CA . PRO A 1 165 ? 13.574 14.976 -54.242 1.00 37.25 165 PRO A CA 1
ATOM 1323 C C . PRO A 1 165 ? 12.638 13.945 -53.553 1.00 37.25 165 PRO A C 1
ATOM 1325 O O . PRO A 1 165 ? 12.992 12.783 -53.442 1.00 37.25 165 PRO A O 1
ATOM 1328 N N . SER A 1 166 ? 11.563 14.305 -52.837 1.00 33.25 166 SER A N 1
ATOM 1329 C CA . SER A 1 166 ? 10.248 14.855 -53.242 1.00 33.25 166 SER A CA 1
ATOM 1330 C C . SER A 1 166 ? 9.284 13.849 -53.913 1.00 33.25 166 SER A C 1
ATOM 1332 O O . SER A 1 166 ? 9.483 13.540 -55.084 1.00 33.25 166 SER A O 1
ATOM 1334 N N . ARG A 1 167 ? 8.165 13.570 -53.199 1.00 31.52 167 ARG A N 1
ATOM 1335 C CA . ARG A 1 167 ? 6.840 13.014 -53.614 1.00 31.52 167 ARG A CA 1
ATOM 1336 C C . ARG A 1 167 ? 6.835 11.526 -54.033 1.00 31.52 167 ARG A C 1
ATOM 1338 O O . ARG A 1 167 ? 7.809 11.053 -54.582 1.00 31.52 167 ARG A O 1
ATOM 1345 N N . ASP A 1 168 ? 5.815 10.697 -53.805 1.00 32.59 168 ASP A N 1
ATOM 1346 C CA . ASP A 1 168 ? 4.389 10.900 -53.531 1.00 32.59 168 ASP A CA 1
ATOM 1347 C C . ASP A 1 168 ? 3.763 9.621 -52.914 1.00 32.59 168 ASP A C 1
ATOM 1349 O O . ASP A 1 168 ? 4.297 8.521 -53.048 1.00 32.59 168 ASP A O 1
ATOM 1353 N N . SER A 1 169 ? 2.617 9.821 -52.268 1.00 39.12 169 SER A N 1
ATOM 1354 C CA . SER A 1 169 ? 1.541 8.909 -51.856 1.00 39.12 169 SER A CA 1
ATOM 1355 C C . SER A 1 169 ? 1.544 7.425 -52.277 1.00 39.12 169 SER A C 1
ATOM 1357 O O . SER A 1 169 ? 1.559 7.058 -53.453 1.00 39.12 169 SER A O 1
ATOM 1359 N N . ARG A 1 170 ? 1.268 6.561 -51.286 1.00 36.12 170 ARG A N 1
ATOM 1360 C CA . ARG A 1 170 ? 0.342 5.430 -51.462 1.00 36.12 170 ARG A CA 1
ATOM 1361 C C . ARG A 1 170 ? -0.235 4.956 -50.123 1.00 36.12 170 ARG A C 1
ATOM 1363 O O . ARG A 1 170 ? 0.482 4.436 -49.276 1.00 36.12 170 ARG A O 1
ATOM 1370 N N . LYS A 1 171 ? -1.549 5.150 -49.969 1.00 41.88 171 LYS A N 1
ATOM 1371 C CA . LYS A 1 171 ? -2.401 4.472 -48.985 1.00 41.88 171 LYS A CA 1
ATOM 1372 C C . LYS A 1 171 ? -2.269 2.959 -49.165 1.00 41.88 171 LYS A C 1
ATOM 1374 O O . LYS A 1 171 ? -2.329 2.486 -50.302 1.00 41.88 171 LYS A O 1
ATOM 1379 N N . LYS A 1 172 ? -2.173 2.220 -48.064 1.00 42.41 172 LYS A N 1
ATOM 1380 C CA . LYS A 1 172 ? -2.646 0.839 -47.989 1.00 42.41 172 LYS A CA 1
ATOM 1381 C C . LYS A 1 172 ? -3.330 0.639 -46.646 1.00 42.41 172 LYS A C 1
ATOM 1383 O O . LYS A 1 172 ? -2.671 0.658 -45.612 1.00 42.41 172 LYS A O 1
ATOM 1388 N N . ASP A 1 173 ? -4.646 0.487 -46.729 1.00 42.81 173 ASP A N 1
ATOM 1389 C CA . ASP A 1 173 ? -5.462 -0.217 -45.752 1.00 42.81 173 ASP A CA 1
ATOM 1390 C C . ASP A 1 173 ? -4.867 -1.612 -45.528 1.00 42.81 173 ASP A C 1
ATOM 1392 O O . ASP A 1 173 ? -4.547 -2.313 -46.495 1.00 42.81 173 ASP A O 1
ATOM 1396 N N . VAL A 1 174 ? -4.711 -2.007 -44.268 1.00 44.25 174 VAL A N 1
ATOM 1397 C CA . VAL A 1 174 ? -4.524 -3.406 -43.886 1.00 44.25 174 VAL A CA 1
ATOM 1398 C C . VAL A 1 174 ? -5.440 -3.661 -42.697 1.00 44.25 174 VAL A C 1
ATOM 1400 O O . VAL A 1 174 ? -5.316 -3.015 -41.663 1.00 44.25 174 VAL A O 1
ATOM 1403 N N . ASP A 1 175 ? -6.387 -4.565 -42.932 1.00 43.06 175 ASP A N 1
ATOM 1404 C CA . ASP A 1 175 ? -7.441 -5.023 -42.034 1.00 43.06 175 ASP A CA 1
ATOM 1405 C C . ASP A 1 175 ? -6.930 -5.441 -40.646 1.00 43.06 175 ASP A C 1
ATOM 1407 O O . ASP A 1 175 ? -6.144 -6.385 -40.513 1.00 43.06 175 ASP A O 1
ATOM 1411 N N . ASP A 1 176 ? -7.501 -4.826 -39.611 1.00 43.09 176 ASP A N 1
ATOM 1412 C CA . ASP A 1 176 ? -7.489 -5.326 -38.239 1.00 43.09 176 ASP A CA 1
ATOM 1413 C C . ASP A 1 176 ? -8.322 -6.617 -38.148 1.00 43.09 176 ASP A C 1
ATOM 1415 O O . ASP A 1 176 ? -9.553 -6.597 -38.091 1.00 43.09 176 ASP A O 1
ATOM 1419 N N . ARG A 1 177 ? -7.652 -7.775 -38.113 1.00 45.19 177 ARG A N 1
ATOM 1420 C CA . ARG A 1 177 ? -8.276 -9.089 -37.848 1.00 45.19 177 ARG A CA 1
ATOM 1421 C C . ARG A 1 177 ? -8.012 -9.632 -36.438 1.00 45.19 177 ARG A C 1
ATOM 1423 O O . ARG A 1 177 ? -8.058 -10.840 -36.235 1.00 45.19 177 ARG A O 1
ATOM 1430 N N . GLN A 1 178 ? -7.780 -8.772 -35.447 1.00 44.12 178 GLN A N 1
ATOM 1431 C CA . GLN A 1 178 ? -7.583 -9.188 -34.048 1.00 44.12 178 GLN A CA 1
ATOM 1432 C C . GLN A 1 178 ? -8.609 -8.588 -33.079 1.00 44.12 178 GLN A C 1
ATOM 1434 O O . GLN A 1 178 ? -8.265 -8.144 -31.994 1.00 44.12 178 GLN A O 1
ATOM 1439 N N . LEU A 1 179 ? -9.894 -8.612 -33.435 1.00 46.91 179 LEU A N 1
ATOM 1440 C CA . LEU A 1 179 ? -10.982 -8.370 -32.481 1.00 46.91 179 LEU A CA 1
ATOM 1441 C C . LEU A 1 179 ? -12.193 -9.242 -32.820 1.00 46.91 179 LEU A C 1
ATOM 1443 O O . LEU A 1 179 ? -13.191 -8.735 -33.314 1.00 46.91 179 LEU A O 1
ATOM 1447 N N . LYS A 1 180 ? -12.096 -10.554 -32.578 1.00 48.06 180 LYS A N 1
ATOM 1448 C CA . LYS A 1 180 ? -13.251 -11.451 -32.379 1.00 48.06 180 LYS A CA 1
ATOM 1449 C C . LYS A 1 180 ? -12.817 -12.654 -31.552 1.00 48.06 180 LYS A C 1
ATOM 1451 O O . LYS A 1 180 ? -12.468 -13.688 -32.110 1.00 48.06 180 LYS A O 1
ATOM 1456 N N . LEU A 1 181 ? -12.790 -12.504 -30.233 1.00 46.69 181 LEU A N 1
ATOM 1457 C CA . LEU A 1 181 ? -12.685 -13.664 -29.351 1.00 46.69 181 LEU A CA 1
ATOM 1458 C C . LEU A 1 181 ? -13.346 -13.428 -27.992 1.00 46.69 181 LEU A C 1
ATOM 1460 O O . LEU A 1 181 ? -12.772 -13.797 -26.984 1.00 46.69 181 LEU A O 1
ATOM 1464 N N . PHE A 1 182 ? -14.521 -12.798 -27.967 1.00 45.34 182 PHE A N 1
ATOM 1465 C CA . PHE A 1 182 ? -15.434 -12.845 -26.822 1.00 45.34 182 PHE A CA 1
ATOM 1466 C C . PHE A 1 182 ? -16.851 -12.643 -27.341 1.00 45.34 182 PHE A C 1
ATOM 1468 O O . PHE A 1 182 ? -17.326 -11.519 -27.397 1.00 45.34 182 PHE A O 1
ATOM 1475 N N . ASP A 1 183 ? -17.450 -13.734 -27.794 1.00 44.44 183 ASP A N 1
ATOM 1476 C CA . ASP A 1 183 ? -18.890 -13.967 -27.815 1.00 44.44 183 ASP A CA 1
ATOM 1477 C C . ASP A 1 183 ? -19.014 -15.488 -27.872 1.00 44.44 183 ASP A C 1
ATOM 1479 O O . ASP A 1 183 ? -18.685 -16.074 -28.897 1.00 44.44 183 ASP A O 1
ATOM 1483 N N . ASP A 1 184 ? -19.317 -16.109 -26.735 1.00 50.00 184 ASP A N 1
ATOM 1484 C CA . ASP A 1 184 ? -20.198 -17.275 -26.645 1.00 50.00 184 ASP A CA 1
ATOM 1485 C C . ASP A 1 184 ? -20.566 -17.486 -25.163 1.00 50.00 184 ASP A C 1
ATOM 1487 O O . ASP A 1 184 ? -19.705 -17.478 -24.277 1.00 50.00 184 ASP A O 1
ATOM 1491 N N . GLU A 1 185 ? -21.883 -17.554 -24.955 1.00 45.47 185 GLU A N 1
ATOM 1492 C CA . GLU A 1 185 ? -22.650 -17.745 -23.713 1.00 45.47 185 GLU A CA 1
ATOM 1493 C C . GLU A 1 185 ? -22.350 -19.055 -22.968 1.00 45.47 185 GLU A C 1
ATOM 1495 O O . GLU A 1 185 ? -22.062 -20.085 -23.621 1.00 45.47 185 GLU A O 1
#

Radius of gyration: 31.46 Å; Cα contacts (8 Å, |Δi|>4): 109; chains: 1; bounding box: 74×45×81 Å

Mean predicted aligned error: 19.35 Å

Nearest PDB structures (foldseek):
  6rm3-assembly1_SV0  TM=3.212E-01  e=8.375E+00  Vairimorpha necatrix

Secondary structure (DSSP, 8-state):
--PPP--EE-SSTTTT--TT-B--EEEEEETTEEEEEEE-SS-B-GGGHHHHHHHHHHHHHH-SS--HHHHHHTHHHHHHHHHHHHHHHHSPPPP--TT--S--S-HHHHHHT-EEE-TTS-EEEGGGTGGGGGGSS------------------------------------------------